Protein AF-A0A9D8J5Y8-F1 (afdb_monomer)

Radius of gyration: 20.24 Å; Cα contacts (8 Å, |Δi|>4): 426; chains: 1; bounding box: 47×46×60 Å

Sequence (292 aa):
MIDILKKLCLDNSWTLDKFSFITANPLQDINVWPYIKYQCSLSFFLHGQSLKYSPGKKNIQHHFGCFVNGS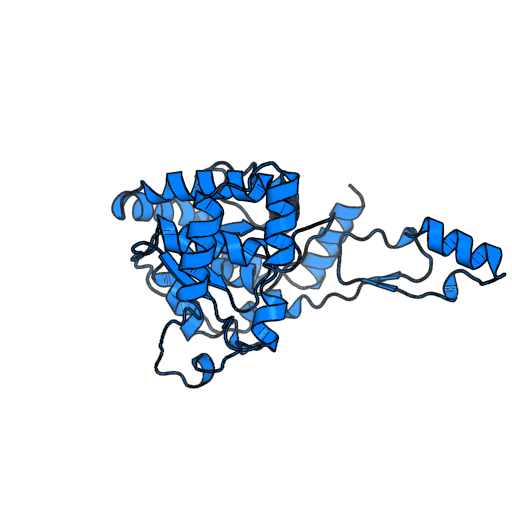NWNRLWLSAYLFENFKEITLQTFRRNPNNPGHAINLDLDRLCFEFASKNKNSKENFFTLANFLHNIPIEIHTDSKLLATEHFTWPESMNTEFLSWYDKIFVDIVCETMTTGRTFQLTEKIARPILTQNPFIIFGPANFLKNFKSLGFKSFYKFWDESYDDFAGVMRINAIEILIEKIAKCSKIELKEMYNKMIPTLEHNHSVYNSITEKNIVEKISNIIND

Nearest PDB structures (foldseek):
  3hba-assembly1_A  TM=1.456E-01  e=9.731E+00  Shewanella denitrificans OS217

Solvent-accessible surface area (backbone atoms only — not comparable to full-atom values): 16598 Å² total; per-residue (Å²): 108,69,67,59,50,55,48,53,23,60,79,66,77,45,61,70,74,79,54,71,46,80,36,59,45,66,48,57,76,50,86,85,42,97,37,52,43,84,60,60,75,53,56,52,29,53,49,61,69,75,50,94,70,73,64,68,80,76,47,70,75,19,56,31,29,35,80,36,66,73,54,35,36,67,51,44,47,54,54,19,53,41,51,70,76,38,43,93,38,41,51,57,31,33,43,49,32,64,89,40,69,79,34,42,76,47,37,30,62,68,57,34,53,49,56,28,51,79,66,77,54,76,44,72,64,54,52,48,38,44,52,56,37,59,74,60,38,48,34,74,77,88,65,94,48,75,80,72,71,48,86,58,70,48,88,69,64,72,74,35,71,71,69,52,57,54,53,28,32,24,51,32,34,51,35,68,53,91,64,42,61,66,83,36,63,81,70,37,47,64,67,35,48,35,36,66,50,52,37,52,72,49,74,52,41,14,43,45,38,63,61,56,45,38,71,73,68,38,69,82,61,64,91,81,44,90,60,69,43,34,74,35,55,67,69,61,20,50,54,46,48,49,56,49,51,59,56,57,70,70,52,51,72,66,56,49,50,55,51,49,62,73,40,43,72,51,32,54,48,30,33,53,48,59,70,68,61,47,71,67,58,51,53,57,49,41,52,53,64,60,79,106

Foldseek 3Di:
DLVVLVVVCVVVVHDQVVDAAEDCFLLDDPVSGDHYHYDHDCCQQLVLLVDPADADAQDAQAAEEEEALFAALLSLQVQLLCCVPPVRRYDYFHLQQCVDPVSVVRNNPVVNVVLCVVVVNPDPVSVVSNVVVNVVPRDADDDPDPQRVDSGDDPPNCDDNVNLNVLSHYQEYEFEDPAQEDPGEDRGNRVSSCLQNLHAYDYRHYACNQVLVVLLVADHDCVPDPNCLSHDGGVSSVVVVVVVVVVSSPDDPVRSVVSSVVCNVRSVSSNVSSNPDDPVSSSVSSVVVSVD

pLDDT: mean 90.16, std 10.48, range [46.25, 98.88]

Mean predicted aligned error: 5.57 Å

Secondary structure (DSSP, 8-state):
-HHHHHHHHHHTT--GGG--EEE--TTS-STTSTTEEE---THHHHGGGGS-PPP------EEEEEEESS--HHHHHHHHHHHHHHGGGEEEEE---TTSHHHHTTS-HHHHHHHHHHTT---HHHHHHHHHHHHH--B----S-TTTSSS---TTGGG-HHHHHGGGGEEEEEEE-S--SSS-----HHHHHHHHTT--EEEE-STTHHHHHHHTT----TTTS--GGGT--HHHHHHHHHHHHHHHHTS-HHHHHHHHHHHHHHHHHHHHHHHH--HHHHHHHHHHHHH-

Structure (mmCIF, N/CA/C/O backbone):
data_AF-A0A9D8J5Y8-F1
#
_entry.id   AF-A0A9D8J5Y8-F1
#
loop_
_atom_site.group_PDB
_atom_site.id
_atom_site.type_symbol
_atom_site.label_atom_id
_atom_site.label_alt_id
_atom_site.label_comp_id
_atom_site.label_asym_id
_atom_site.label_entity_id
_atom_site.label_seq_id
_atom_site.pdbx_PDB_ins_code
_atom_site.Cartn_x
_atom_site.Cartn_y
_atom_site.Cartn_z
_atom_site.occupancy
_atom_site.B_iso_or_equiv
_atom_site.auth_seq_id
_atom_site.auth_comp_id
_atom_site.auth_asym_id
_atom_site.auth_atom_id
_atom_site.pdbx_PDB_model_num
ATOM 1 N N . MET A 1 1 ? 11.058 -3.473 -26.589 1.00 75.19 1 MET A N 1
ATOM 2 C CA . MET A 1 1 ? 12.381 -2.986 -26.125 1.00 75.19 1 MET A CA 1
ATOM 3 C C . MET A 1 1 ? 13.486 -3.971 -26.489 1.00 75.19 1 MET A C 1
ATOM 5 O O . MET A 1 1 ? 14.403 -3.569 -27.186 1.00 75.19 1 MET A O 1
ATOM 9 N N . ILE A 1 2 ? 13.379 -5.247 -26.102 1.00 85.25 2 ILE A N 1
ATOM 10 C CA . ILE A 1 2 ? 14.374 -6.279 -26.450 1.00 85.25 2 ILE A CA 1
ATOM 11 C C . ILE A 1 2 ? 14.571 -6.412 -27.962 1.00 85.25 2 ILE A C 1
ATOM 13 O O . ILE A 1 2 ? 15.707 -6.449 -28.414 1.00 85.25 2 ILE A O 1
ATOM 17 N N . ASP A 1 3 ? 13.501 -6.398 -28.757 1.00 88.75 3 ASP A N 1
ATOM 18 C CA . ASP A 1 3 ? 13.627 -6.517 -30.220 1.00 88.75 3 ASP A CA 1
ATOM 19 C C . ASP A 1 3 ? 14.349 -5.324 -30.850 1.00 88.75 3 ASP A C 1
ATOM 21 O O . ASP A 1 3 ? 15.142 -5.488 -31.772 1.00 88.75 3 ASP A O 1
ATOM 25 N N . ILE A 1 4 ? 14.138 -4.124 -30.297 1.00 92.56 4 ILE A N 1
ATOM 26 C CA . ILE A 1 4 ? 14.863 -2.913 -30.701 1.00 92.56 4 ILE A CA 1
ATOM 27 C C . ILE A 1 4 ? 16.353 -3.089 -30.400 1.00 92.56 4 ILE A C 1
ATOM 29 O O . ILE A 1 4 ? 17.189 -2.757 -31.233 1.00 92.56 4 ILE A O 1
ATOM 33 N N . LEU A 1 5 ? 16.690 -3.656 -29.240 1.00 92.19 5 LEU A N 1
ATOM 34 C CA . LEU A 1 5 ? 18.074 -3.907 -28.857 1.00 92.19 5 LEU A CA 1
ATOM 35 C C . LEU A 1 5 ? 18.727 -5.004 -29.711 1.00 92.19 5 LEU A C 1
ATOM 37 O O . LEU A 1 5 ? 19.858 -4.828 -30.153 1.00 92.19 5 LEU A O 1
ATOM 41 N N . LYS A 1 6 ? 18.006 -6.095 -30.010 1.00 93.00 6 LYS A N 1
ATOM 42 C CA . LYS A 1 6 ? 18.462 -7.140 -30.945 1.00 93.00 6 LYS A CA 1
ATOM 43 C C . LYS A 1 6 ? 18.749 -6.546 -32.323 1.00 93.00 6 LYS A C 1
ATOM 45 O O . LYS A 1 6 ? 19.791 -6.839 -32.902 1.00 93.00 6 LYS A O 1
ATOM 50 N N . LYS A 1 7 ? 17.859 -5.678 -32.816 1.00 95.12 7 LYS A N 1
ATOM 51 C CA . LYS A 1 7 ? 18.047 -4.964 -34.081 1.00 95.12 7 LYS A CA 1
ATOM 52 C C . LYS A 1 7 ? 19.263 -4.036 -34.037 1.00 95.12 7 LYS A C 1
ATOM 54 O O . LYS A 1 7 ? 20.079 -4.089 -34.942 1.00 95.12 7 LYS A O 1
ATOM 59 N N . LEU A 1 8 ? 19.437 -3.255 -32.971 1.00 95.56 8 LEU A N 1
ATOM 60 C CA . LEU A 1 8 ? 20.613 -2.394 -32.799 1.00 95.56 8 LEU A CA 1
ATOM 61 C C . LEU A 1 8 ? 21.921 -3.191 -32.789 1.00 95.56 8 LEU A C 1
ATOM 63 O O . LEU A 1 8 ? 22.893 -2.768 -33.412 1.00 95.56 8 LEU A O 1
ATOM 67 N N . CYS A 1 9 ? 21.949 -4.340 -32.106 1.00 96.00 9 CYS A N 1
ATOM 68 C CA . CYS A 1 9 ? 23.094 -5.245 -32.139 1.00 96.00 9 CYS A CA 1
ATOM 69 C C . CYS A 1 9 ? 23.387 -5.724 -33.563 1.00 96.00 9 CYS A C 1
ATOM 71 O O . CYS A 1 9 ? 24.535 -5.655 -33.994 1.00 96.00 9 CYS A O 1
ATOM 73 N N . LEU A 1 10 ? 22.355 -6.144 -34.300 1.00 95.94 10 LEU A N 1
ATOM 74 C CA . LEU A 1 10 ? 22.482 -6.584 -35.688 1.00 95.94 10 LEU A CA 1
ATOM 75 C C . LEU A 1 10 ? 23.007 -5.465 -36.602 1.00 95.94 10 LEU A C 1
ATOM 77 O O . LEU A 1 10 ? 23.994 -5.671 -37.302 1.00 95.94 10 LEU A O 1
ATOM 81 N N . ASP A 1 11 ? 22.397 -4.278 -36.545 1.00 97.69 11 ASP A N 1
ATOM 82 C CA . ASP A 1 11 ? 22.724 -3.123 -37.394 1.00 97.69 11 ASP A CA 1
ATOM 83 C C . ASP A 1 11 ? 24.168 -2.620 -37.181 1.00 97.69 11 ASP A C 1
ATOM 85 O O . ASP A 1 11 ? 24.739 -1.977 -38.058 1.00 97.69 11 ASP A O 1
ATOM 89 N N . ASN A 1 12 ? 24.770 -2.914 -36.022 1.00 97.31 12 ASN A N 1
ATOM 90 C CA . ASN A 1 12 ? 26.112 -2.458 -35.649 1.00 97.31 12 ASN A CA 1
ATOM 91 C C . ASN A 1 12 ? 27.138 -3.596 -35.501 1.00 97.31 12 ASN A C 1
ATOM 93 O O . ASN A 1 12 ? 28.242 -3.356 -35.003 1.00 97.31 12 ASN A O 1
ATOM 97 N N . SER A 1 13 ? 26.790 -4.829 -35.887 1.00 96.69 13 SER A N 1
ATOM 98 C CA . SER A 1 13 ? 27.642 -6.017 -35.708 1.00 96.69 13 SER A CA 1
ATOM 99 C C . SER A 1 13 ? 28.118 -6.219 -34.261 1.00 96.69 13 SER A C 1
ATOM 101 O O . SER A 1 13 ? 29.249 -6.639 -34.012 1.00 96.69 13 SER A O 1
ATOM 103 N N . TRP A 1 14 ? 27.276 -5.889 -33.282 1.00 96.94 14 TRP A N 1
ATOM 104 C CA . TRP A 1 14 ? 27.556 -6.137 -31.872 1.00 96.94 14 TRP A CA 1
ATOM 105 C C . TRP A 1 14 ? 27.021 -7.496 -31.451 1.00 96.94 14 TRP A C 1
ATOM 107 O O . TRP A 1 14 ? 25.898 -7.881 -31.775 1.00 96.94 14 TRP A O 1
ATOM 117 N N . THR A 1 15 ? 27.806 -8.196 -30.648 1.00 94.56 15 THR A N 1
ATOM 118 C CA . THR A 1 15 ? 27.357 -9.385 -29.938 1.00 94.56 15 THR A CA 1
ATOM 119 C C . THR A 1 15 ? 26.335 -8.998 -28.858 1.00 94.56 15 THR A C 1
ATOM 121 O O . THR A 1 15 ? 26.353 -7.887 -28.321 1.00 94.56 15 THR A O 1
ATOM 124 N N . LEU A 1 16 ? 25.389 -9.893 -28.551 1.00 90.19 16 LEU A N 1
ATOM 125 C CA . LEU A 1 16 ? 24.321 -9.605 -27.579 1.00 90.19 16 LEU A CA 1
ATOM 126 C C . LEU A 1 16 ? 24.857 -9.447 -26.142 1.00 90.19 16 LEU A C 1
ATOM 128 O O . LEU A 1 16 ? 24.255 -8.750 -25.331 1.00 90.19 16 LEU A O 1
ATOM 132 N N . ASP A 1 17 ? 26.004 -10.050 -25.829 1.00 89.75 17 ASP A N 1
ATOM 133 C CA . ASP A 1 17 ? 26.707 -9.923 -24.545 1.00 89.75 17 ASP A CA 1
ATOM 134 C C . ASP A 1 17 ? 27.296 -8.533 -24.293 1.00 89.75 17 ASP A C 1
ATOM 136 O O . ASP A 1 17 ? 27.603 -8.192 -23.150 1.00 89.75 17 ASP A O 1
ATOM 140 N N . LYS A 1 18 ? 27.366 -7.689 -25.332 1.00 91.56 18 LYS A N 1
ATOM 141 C CA . LYS A 1 18 ? 27.735 -6.277 -25.201 1.00 91.56 18 LYS A CA 1
ATOM 142 C C . LYS A 1 18 ? 26.844 -5.533 -24.203 1.00 91.56 18 LYS A C 1
ATOM 144 O O . LYS A 1 18 ? 27.303 -4.591 -23.558 1.00 91.56 18 LYS A O 1
ATOM 149 N N . PHE A 1 19 ? 25.581 -5.939 -24.081 1.00 91.25 19 PHE A N 1
ATOM 150 C CA . PHE A 1 19 ? 24.647 -5.369 -23.119 1.00 91.25 19 PHE A CA 1
ATOM 151 C C . PHE A 1 19 ? 24.363 -6.376 -22.012 1.00 91.25 19 PHE A C 1
ATOM 153 O O . PHE A 1 19 ? 23.883 -7.481 -22.267 1.00 91.25 19 PHE A O 1
ATOM 160 N N . SER A 1 20 ? 24.615 -5.959 -20.774 1.00 90.25 20 SER A N 1
ATOM 161 C CA . SER A 1 20 ? 24.217 -6.698 -19.582 1.00 90.25 20 SER A CA 1
ATOM 162 C C . SER A 1 20 ? 23.157 -5.916 -18.821 1.00 90.25 20 SER A C 1
ATOM 164 O O . SER A 1 20 ? 23.201 -4.686 -18.746 1.00 90.25 20 SER A O 1
ATOM 166 N N . PHE A 1 21 ? 22.188 -6.638 -18.271 1.00 88.50 21 PHE A N 1
ATOM 167 C CA . PHE A 1 21 ? 21.092 -6.063 -17.506 1.00 88.50 21 PHE A CA 1
ATOM 168 C C . PHE A 1 21 ? 21.086 -6.641 -16.105 1.00 88.50 21 PHE A C 1
ATOM 170 O O . PHE A 1 21 ? 21.288 -7.838 -15.903 1.00 88.50 21 PHE A O 1
ATOM 177 N N . ILE A 1 22 ? 20.799 -5.779 -15.140 1.00 86.31 22 ILE A N 1
ATOM 178 C CA . ILE A 1 22 ? 20.516 -6.173 -13.769 1.00 86.31 22 ILE A CA 1
ATOM 179 C C . ILE A 1 22 ? 19.053 -5.828 -13.517 1.00 86.31 22 ILE A C 1
ATOM 181 O O . ILE A 1 22 ? 18.645 -4.682 -13.702 1.00 86.31 22 ILE A O 1
ATOM 185 N N . THR A 1 23 ? 18.254 -6.821 -13.137 1.00 82.81 23 THR A N 1
ATOM 186 C CA . THR A 1 23 ? 16.833 -6.640 -12.824 1.00 82.81 23 THR A CA 1
ATOM 187 C C . THR A 1 23 ? 16.567 -6.940 -11.356 1.00 82.81 23 THR A C 1
ATOM 189 O O . THR A 1 23 ? 17.008 -7.958 -10.829 1.00 82.81 23 THR A O 1
ATOM 192 N N . ALA A 1 24 ? 15.800 -6.065 -10.708 1.00 79.81 24 ALA A N 1
ATOM 193 C CA . ALA A 1 24 ? 15.250 -6.305 -9.377 1.00 79.81 24 ALA A CA 1
ATOM 194 C C . ALA A 1 24 ? 13.852 -6.952 -9.427 1.00 79.81 24 ALA A C 1
ATOM 196 O O . ALA A 1 24 ? 13.270 -7.221 -8.379 1.00 79.81 24 ALA A O 1
ATOM 197 N N . ASN A 1 25 ? 13.296 -7.186 -10.624 1.00 83.69 25 ASN A N 1
ATOM 198 C CA . ASN A 1 25 ? 12.009 -7.853 -10.794 1.00 83.69 25 ASN A CA 1
ATOM 199 C C . ASN A 1 25 ? 12.208 -9.375 -10.837 1.00 83.69 25 ASN A C 1
ATOM 201 O O . ASN A 1 25 ? 12.738 -9.872 -11.835 1.00 83.69 25 ASN A O 1
ATOM 205 N N . PRO A 1 26 ? 11.746 -10.122 -9.822 1.00 77.94 26 PRO A N 1
ATOM 206 C CA . PRO A 1 26 ? 11.928 -11.565 -9.789 1.00 77.94 26 PRO A CA 1
ATOM 207 C C . PRO A 1 26 ? 11.039 -12.298 -10.790 1.00 77.94 26 PRO A C 1
ATOM 209 O O . PRO A 1 26 ? 11.278 -13.467 -11.034 1.00 77.94 26 PRO A O 1
ATOM 212 N N . LEU A 1 27 ? 10.042 -11.637 -11.387 1.00 83.38 27 LEU A N 1
ATOM 213 C CA . LEU A 1 27 ? 9.194 -12.221 -12.431 1.00 83.38 27 LEU A CA 1
ATOM 214 C C . LEU A 1 27 ? 9.728 -12.006 -13.855 1.0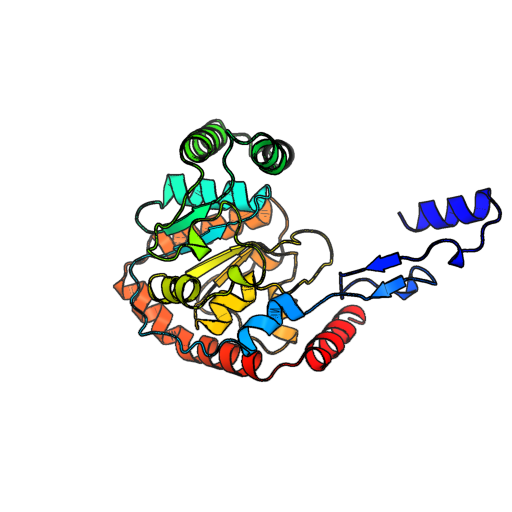0 83.38 27 LEU A C 1
ATOM 216 O O . LEU A 1 27 ? 9.055 -12.360 -14.823 1.00 83.38 27 LEU A O 1
ATOM 220 N N . GLN A 1 28 ? 10.895 -11.375 -14.007 1.00 84.00 28 GLN A N 1
ATOM 221 C CA . GLN A 1 28 ? 11.497 -11.166 -15.318 1.00 84.00 28 GLN A CA 1
ATOM 222 C C . GLN A 1 28 ? 12.030 -12.496 -15.857 1.00 84.00 28 GLN A C 1
ATOM 224 O O . GLN A 1 28 ? 12.956 -13.060 -15.281 1.00 84.00 28 GLN A O 1
ATOM 229 N N . ASP A 1 29 ? 11.500 -12.953 -16.994 1.00 82.00 29 ASP A N 1
ATOM 230 C CA . ASP A 1 29 ? 12.113 -14.052 -17.740 1.00 82.00 29 ASP A CA 1
ATOM 231 C C . ASP A 1 29 ? 13.529 -13.631 -18.147 1.00 82.00 29 ASP A C 1
ATOM 233 O O . ASP A 1 29 ? 13.708 -12.628 -18.844 1.00 82.00 29 ASP A O 1
A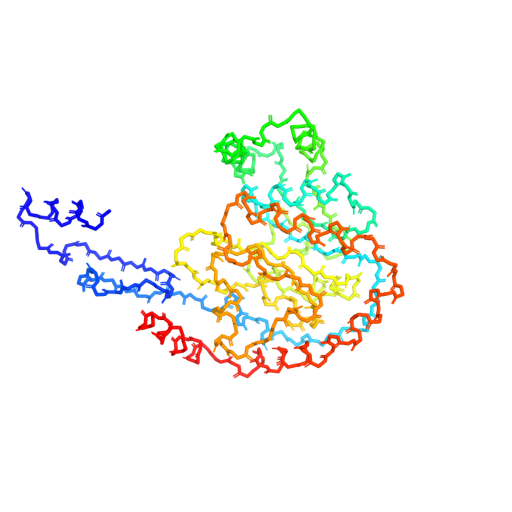TOM 237 N N . ILE A 1 30 ? 14.531 -14.357 -17.655 1.00 83.31 30 ILE A N 1
ATOM 238 C CA . ILE A 1 30 ? 15.948 -14.085 -17.905 1.00 83.31 30 ILE A CA 1
ATOM 239 C C . ILE A 1 30 ? 16.419 -14.668 -19.241 1.00 83.31 30 ILE A C 1
ATOM 241 O O . ILE A 1 30 ? 17.461 -14.257 -19.741 1.00 83.31 30 ILE A O 1
ATOM 245 N N . ASN A 1 31 ? 15.647 -15.568 -19.859 1.00 84.06 31 ASN A N 1
ATOM 246 C CA . ASN A 1 31 ? 16.024 -16.232 -21.113 1.00 84.06 31 ASN A CA 1
ATOM 247 C C . ASN A 1 31 ? 15.840 -15.332 -22.343 1.00 84.06 31 ASN A C 1
ATOM 249 O O . ASN A 1 31 ? 16.327 -15.634 -23.432 1.00 84.06 31 ASN A O 1
ATOM 253 N N . VAL A 1 32 ? 15.158 -14.198 -22.182 1.00 86.75 32 VAL A N 1
ATOM 254 C CA . VAL A 1 32 ? 14.905 -13.232 -23.259 1.00 86.75 32 VAL A CA 1
ATOM 255 C C . VAL A 1 32 ? 16.169 -12.509 -23.746 1.00 86.75 32 VAL A C 1
ATOM 257 O O . VAL A 1 32 ? 16.163 -11.949 -24.849 1.00 86.75 32 VAL A O 1
ATOM 260 N N . TRP A 1 33 ? 17.242 -12.499 -22.943 1.00 90.25 33 TRP A N 1
ATOM 261 C CA . TRP A 1 33 ? 18.524 -11.879 -23.279 1.00 90.25 33 TRP A CA 1
ATOM 262 C C . TRP A 1 33 ? 19.690 -12.589 -22.566 1.00 90.25 33 TRP A C 1
ATOM 264 O O . TRP A 1 33 ? 19.576 -12.883 -21.381 1.00 90.25 33 TRP A O 1
ATOM 274 N N . PRO A 1 34 ? 20.834 -12.832 -23.235 1.00 87.31 34 PRO A N 1
ATOM 275 C CA . PRO A 1 34 ? 21.867 -13.741 -22.725 1.00 87.31 34 PRO A CA 1
ATOM 276 C C . PRO A 1 34 ? 22.556 -13.302 -21.422 1.00 87.31 34 PRO A C 1
ATOM 278 O O . PRO A 1 34 ? 23.092 -14.144 -20.711 1.00 87.31 34 PRO A O 1
ATOM 281 N N . TYR A 1 35 ? 22.539 -12.007 -21.087 1.00 86.88 35 TYR A N 1
ATOM 282 C CA . TYR A 1 35 ? 23.198 -11.467 -19.888 1.00 86.88 35 TYR A CA 1
ATOM 283 C C . TYR A 1 35 ? 22.245 -10.638 -19.022 1.00 86.88 35 TYR A C 1
ATOM 285 O O . TYR A 1 35 ? 22.496 -9.463 -18.751 1.00 86.88 35 TYR A O 1
ATOM 293 N N . ILE A 1 36 ? 21.145 -11.251 -18.576 1.00 86.50 36 ILE A N 1
ATOM 294 C CA . ILE A 1 36 ? 20.302 -10.708 -17.500 1.00 86.50 36 ILE A CA 1
ATOM 295 C C . ILE A 1 36 ? 20.681 -11.377 -16.182 1.00 86.50 36 ILE A C 1
ATOM 297 O O . ILE A 1 36 ? 20.661 -12.600 -16.066 1.00 86.50 36 ILE A O 1
ATOM 301 N N . LYS A 1 37 ? 20.987 -10.569 -15.166 1.00 84.00 37 LYS A N 1
ATOM 302 C CA . LYS A 1 37 ? 21.162 -11.027 -13.787 1.00 84.00 37 LYS A CA 1
ATOM 303 C C . LYS A 1 37 ? 20.023 -10.517 -12.923 1.00 84.00 37 LYS A C 1
ATOM 305 O O . LYS A 1 37 ? 19.681 -9.336 -12.964 1.00 84.00 37 LYS A O 1
ATOM 310 N N . TYR A 1 38 ? 19.465 -11.403 -12.112 1.00 78.00 38 TYR A N 1
ATOM 311 C CA . TYR A 1 38 ? 18.574 -10.996 -11.041 1.00 78.00 38 TYR A CA 1
ATOM 312 C C . TYR A 1 38 ? 19.395 -10.504 -9.847 1.00 78.00 38 TYR A C 1
ATOM 314 O O . TYR A 1 38 ? 20.293 -11.196 -9.370 1.00 78.00 38 TYR A O 1
ATOM 322 N N . GLN A 1 39 ? 19.074 -9.304 -9.375 1.00 76.44 39 GLN A N 1
ATOM 323 C CA . GLN A 1 39 ? 19.617 -8.725 -8.156 1.00 76.44 39 GLN A CA 1
ATOM 324 C C . GLN A 1 39 ? 18.511 -7.897 -7.503 1.00 76.44 39 GLN A C 1
ATOM 326 O O . GLN A 1 39 ? 18.303 -6.729 -7.831 1.00 76.44 39 GLN A O 1
ATOM 331 N N . CYS A 1 40 ? 17.782 -8.509 -6.576 1.00 69.62 40 CYS A N 1
ATOM 332 C CA . CYS A 1 40 ? 16.861 -7.798 -5.701 1.00 69.62 40 CYS A CA 1
ATOM 333 C C . CYS A 1 40 ? 17.267 -8.062 -4.262 1.00 69.62 40 CYS A C 1
ATOM 335 O O . CYS A 1 40 ? 17.514 -9.208 -3.895 1.00 69.62 40 CYS A O 1
ATOM 337 N N . SER A 1 41 ? 17.304 -7.010 -3.451 1.00 72.50 41 SER A N 1
ATOM 338 C CA . SER A 1 41 ? 17.500 -7.174 -2.021 1.00 72.50 41 SER A CA 1
ATOM 339 C C . SER A 1 41 ? 16.151 -7.394 -1.353 1.00 72.50 41 SER A C 1
ATOM 341 O O . SER A 1 41 ? 15.356 -6.459 -1.223 1.00 72.50 41 SER A O 1
ATOM 343 N N . LEU A 1 42 ? 15.909 -8.614 -0.873 1.00 85.31 42 LEU A N 1
ATOM 344 C CA . LEU A 1 42 ? 14.789 -8.896 0.030 1.00 85.31 42 LEU A CA 1
ATOM 345 C C . LEU A 1 42 ? 15.044 -8.358 1.446 1.00 85.31 42 LEU A C 1
ATOM 347 O O . LEU A 1 42 ? 14.170 -8.469 2.303 1.00 85.31 42 LEU A O 1
ATOM 351 N N . SER A 1 43 ? 16.191 -7.702 1.679 1.00 84.06 43 SER A N 1
ATOM 352 C CA . SER A 1 43 ? 16.523 -7.069 2.956 1.00 84.06 43 SER A CA 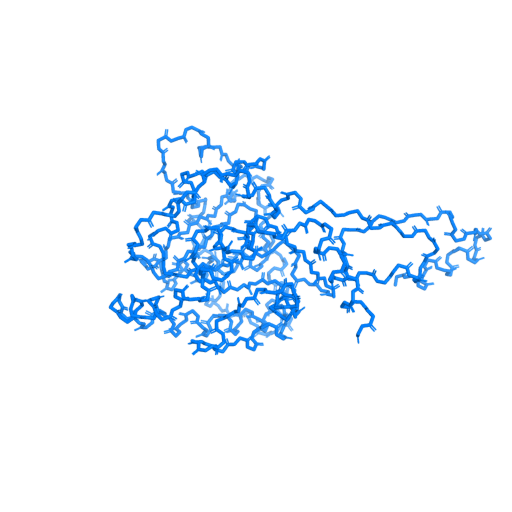1
ATOM 353 C C . SER A 1 43 ? 15.459 -6.075 3.407 1.00 84.06 43 SER A C 1
ATOM 355 O O . SER A 1 43 ? 15.176 -6.033 4.592 1.00 84.06 43 SER A O 1
ATOM 357 N N . PHE A 1 44 ? 14.831 -5.311 2.504 1.00 86.88 44 PHE A N 1
ATOM 358 C CA . PHE A 1 44 ? 13.780 -4.355 2.879 1.00 86.88 44 PHE A CA 1
ATOM 359 C C . PHE A 1 44 ? 12.566 -5.049 3.496 1.00 86.88 44 PHE A C 1
ATOM 361 O O . PHE A 1 44 ? 12.056 -4.603 4.519 1.00 86.88 44 PHE A O 1
ATOM 368 N N . PHE A 1 45 ? 12.134 -6.156 2.887 1.00 91.81 45 PHE A N 1
ATOM 369 C CA . PHE A 1 45 ? 11.027 -6.957 3.388 1.00 91.81 45 PHE A CA 1
ATOM 370 C C . PHE A 1 45 ? 11.423 -7.721 4.649 1.00 91.81 45 PHE A C 1
ATOM 372 O O . PHE A 1 45 ? 10.704 -7.641 5.628 1.00 91.81 45 PHE A O 1
ATOM 379 N N . LEU A 1 46 ? 12.565 -8.415 4.654 1.00 92.06 46 LEU A N 1
ATOM 380 C CA . LEU A 1 46 ? 12.979 -9.295 5.754 1.00 92.06 46 LEU A CA 1
ATOM 381 C C . LEU A 1 46 ? 13.562 -8.543 6.958 1.00 92.06 46 LEU A C 1
ATOM 383 O O . LEU A 1 46 ? 13.669 -9.125 8.035 1.00 92.06 46 LEU A O 1
ATOM 387 N N . HIS A 1 47 ? 13.907 -7.254 6.827 1.00 89.19 47 HIS A N 1
ATOM 388 C CA . HIS A 1 47 ? 14.487 -6.460 7.918 1.00 89.19 47 HIS A CA 1
ATOM 389 C C . HIS A 1 47 ? 13.646 -6.531 9.196 1.00 89.19 47 HIS A C 1
ATOM 391 O O . HIS A 1 47 ? 14.197 -6.631 10.293 1.00 89.19 47 HIS A O 1
ATOM 397 N N . GLY A 1 48 ? 12.315 -6.566 9.062 1.00 85.38 48 GLY A N 1
ATOM 398 C CA . GLY A 1 48 ? 11.410 -6.655 10.203 1.00 85.38 48 GLY A CA 1
ATOM 399 C C . GLY A 1 48 ? 11.591 -7.904 11.067 1.00 85.38 48 GLY A C 1
ATOM 400 O O . GLY A 1 48 ? 11.290 -7.837 12.250 1.00 85.38 48 GLY A O 1
ATOM 401 N N . GLN A 1 49 ? 12.126 -9.007 10.528 1.00 90.19 49 GLN A N 1
ATOM 402 C CA . GLN A 1 49 ? 12.430 -10.216 11.314 1.00 90.19 49 GLN A CA 1
ATOM 403 C C . GLN A 1 49 ? 13.524 -9.968 12.365 1.00 90.19 49 GLN A C 1
ATOM 405 O O . GLN A 1 49 ? 13.571 -10.638 13.393 1.00 90.19 49 GLN A O 1
ATOM 410 N N . SER A 1 50 ? 14.416 -9.004 12.109 1.00 85.88 50 SER A N 1
ATOM 411 C CA . SER A 1 50 ? 15.474 -8.616 13.049 1.00 85.88 50 SER A CA 1
ATOM 412 C C . SER A 1 50 ? 14.982 -7.664 14.143 1.00 85.88 50 SER A C 1
ATOM 414 O O . SER A 1 50 ? 15.654 -7.488 15.164 1.00 85.88 50 SER A O 1
ATOM 416 N N . LEU A 1 51 ? 13.802 -7.061 13.962 1.00 8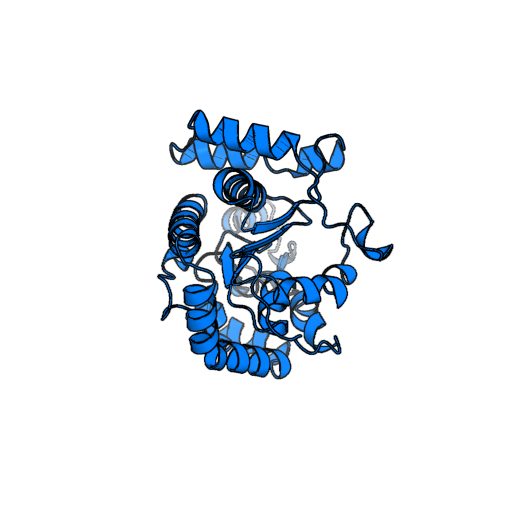2.81 51 LEU A N 1
ATOM 417 C CA . LEU A 1 51 ? 13.201 -6.193 14.961 1.00 82.81 51 LEU A CA 1
ATOM 418 C C . LEU A 1 51 ? 12.632 -7.063 16.080 1.00 82.81 51 LEU A C 1
ATOM 420 O O . LEU A 1 51 ? 11.781 -7.916 15.850 1.00 82.81 51 LEU A O 1
ATOM 424 N N . LYS A 1 52 ? 13.044 -6.806 17.324 1.00 71.50 52 LYS A N 1
ATOM 425 C CA . LYS A 1 52 ? 12.400 -7.376 18.521 1.00 71.50 52 LYS A CA 1
ATOM 426 C C . LYS A 1 52 ? 11.060 -6.678 18.790 1.00 71.50 52 LYS A C 1
ATOM 428 O O . LYS A 1 52 ? 10.860 -6.105 19.860 1.00 71.50 52 LYS A O 1
ATOM 433 N N . TYR A 1 53 ? 10.183 -6.642 17.792 1.00 79.19 53 TYR A N 1
ATOM 434 C CA . TYR A 1 53 ? 8.868 -6.029 17.899 1.00 79.19 53 TYR A CA 1
ATOM 435 C C . TYR A 1 53 ? 7.846 -7.085 18.316 1.00 79.19 53 TYR A C 1
ATOM 437 O O . TYR A 1 53 ? 7.631 -8.069 17.614 1.00 79.19 53 TYR A O 1
ATOM 445 N N . SER A 1 54 ? 7.211 -6.851 19.459 1.00 75.38 54 SER A N 1
ATOM 446 C CA . SER A 1 54 ? 6.035 -7.598 19.888 1.00 75.38 54 SER A CA 1
ATOM 447 C C . SER A 1 54 ? 4.815 -6.714 19.644 1.00 75.38 54 SER A C 1
ATOM 449 O O . SER A 1 54 ? 4.797 -5.604 20.186 1.00 75.38 54 SER A O 1
ATOM 451 N N . PRO A 1 55 ? 3.816 -7.165 18.863 1.00 75.25 55 PRO A N 1
ATOM 452 C CA . PRO A 1 55 ? 2.585 -6.409 18.663 1.00 75.25 55 PRO A CA 1
ATOM 453 C C . PRO A 1 55 ? 1.971 -5.989 19.996 1.00 75.25 55 PRO A C 1
ATOM 455 O O . PRO A 1 55 ? 1.895 -6.786 20.939 1.00 75.25 55 PRO A O 1
ATOM 458 N N . GLY A 1 56 ? 1.570 -4.722 20.086 1.00 77.19 56 GLY A N 1
ATOM 459 C CA . GLY A 1 56 ? 0.921 -4.196 21.272 1.00 77.19 56 GLY A CA 1
ATOM 460 C C . GLY A 1 56 ? -0.509 -4.714 21.410 1.00 77.19 56 GLY A C 1
ATOM 461 O O . GLY A 1 56 ? -1.025 -5.506 20.617 1.00 77.19 56 GLY A O 1
ATOM 462 N N . LYS A 1 57 ? -1.202 -4.249 22.453 1.00 85.56 57 LYS A N 1
ATOM 463 C CA . LYS A 1 57 ? -2.632 -4.531 22.590 1.00 85.56 57 LYS A CA 1
ATOM 464 C C . LYS A 1 57 ? -3.399 -3.706 21.558 1.00 85.56 57 LYS A C 1
ATOM 466 O O . LYS A 1 57 ? -3.503 -2.488 21.704 1.00 85.56 57 LYS A O 1
ATOM 471 N N . LYS A 1 58 ? -4.009 -4.385 20.582 1.00 92.94 58 LYS A N 1
ATOM 472 C CA . LYS A 1 58 ? -4.856 -3.761 19.559 1.00 92.94 58 LYS A CA 1
ATOM 473 C C . LYS A 1 58 ? -5.921 -2.852 20.186 1.00 92.94 58 LYS A C 1
ATOM 475 O O . LYS A 1 58 ? -6.743 -3.302 20.991 1.00 92.94 58 LYS A O 1
ATOM 480 N N . ASN A 1 59 ? -5.928 -1.584 19.787 1.00 95.06 59 ASN A N 1
ATOM 481 C CA . ASN A 1 59 ? -6.878 -0.569 20.228 1.00 95.06 59 ASN A CA 1
ATOM 482 C C . ASN A 1 59 ? -7.306 0.285 19.029 1.00 95.06 59 ASN A C 1
ATOM 484 O O . ASN A 1 59 ? -6.765 1.361 18.803 1.00 95.06 59 ASN A O 1
ATOM 488 N N . ILE A 1 60 ? -8.274 -0.209 18.258 1.00 96.69 60 ILE A N 1
ATOM 489 C CA . ILE A 1 60 ? -8.742 0.433 17.023 1.00 96.69 60 ILE A CA 1
ATOM 490 C C . ILE A 1 60 ? -9.351 1.810 17.341 1.00 96.69 60 ILE A C 1
ATOM 492 O O . ILE A 1 60 ? -10.461 1.921 17.867 1.00 96.69 60 ILE A O 1
ATOM 496 N N . GLN A 1 61 ? -8.618 2.866 16.996 1.00 97.19 61 GLN A N 1
ATOM 497 C CA . GLN A 1 61 ? -9.027 4.269 17.105 1.00 97.19 61 GLN A CA 1
ATOM 498 C C . GLN A 1 61 ? -9.441 4.836 15.747 1.00 97.19 61 GLN A C 1
ATOM 500 O O . GLN A 1 61 ? -10.398 5.612 15.693 1.00 97.19 61 GLN A O 1
ATOM 505 N N . HIS A 1 62 ? -8.768 4.387 14.688 1.00 98.44 62 HIS A N 1
ATOM 506 C CA . HIS A 1 62 ? -8.972 4.784 13.300 1.00 98.44 62 HIS A CA 1
ATOM 507 C C . HIS A 1 62 ? -9.318 3.564 12.446 1.00 98.44 62 HIS A C 1
ATOM 509 O O . HIS A 1 62 ? -8.862 2.448 12.712 1.00 98.44 62 HIS A O 1
ATOM 515 N N . HIS A 1 63 ? -10.100 3.780 11.398 1.00 98.69 63 HIS A N 1
ATOM 516 C CA . HIS A 1 63 ? -10.425 2.752 10.416 1.00 98.69 63 HIS A CA 1
ATOM 517 C C . HIS A 1 63 ? -9.205 2.452 9.554 1.00 98.69 63 HIS A C 1
ATOM 519 O O . HIS A 1 63 ? -8.832 1.290 9.400 1.00 98.69 63 HIS A O 1
ATOM 525 N N . PHE A 1 64 ? -8.551 3.500 9.057 1.00 98.88 64 PHE A N 1
ATOM 526 C CA . PHE A 1 64 ? -7.488 3.386 8.066 1.00 98.88 64 PHE A CA 1
ATOM 527 C C . PHE A 1 64 ? -6.143 3.858 8.612 1.00 98.88 64 PHE A C 1
ATOM 529 O O . PHE A 1 64 ? -6.064 4.861 9.324 1.00 98.88 64 PHE A O 1
ATOM 536 N N . GLY A 1 65 ? -5.083 3.145 8.243 1.00 98.38 65 GLY A N 1
ATOM 537 C CA . GLY A 1 65 ? -3.720 3.662 8.193 1.00 98.38 65 GLY A CA 1
ATOM 538 C C . GLY A 1 65 ? -3.315 3.959 6.753 1.00 98.38 65 GLY A C 1
ATOM 539 O O . GLY A 1 65 ? -3.712 3.229 5.848 1.00 98.38 65 GLY A O 1
ATOM 540 N N . CYS A 1 66 ? -2.541 5.019 6.523 1.00 97.69 66 CYS A N 1
ATOM 541 C CA . CYS A 1 66 ? -1.904 5.265 5.225 1.00 97.69 66 CYS A CA 1
ATOM 542 C C . CYS A 1 66 ? -0.604 6.055 5.412 1.00 97.69 66 CYS A C 1
ATOM 544 O O . CYS A 1 66 ? -0.622 7.255 5.682 1.00 97.69 66 CYS A O 1
ATOM 546 N N . PHE A 1 67 ? 0.543 5.389 5.296 1.00 94.69 67 PHE A N 1
ATOM 547 C CA . PHE A 1 67 ? 1.827 5.976 5.691 1.00 94.69 67 PHE A CA 1
ATOM 548 C C . PHE A 1 67 ? 2.757 6.190 4.494 1.00 94.69 67 PHE A C 1
ATOM 550 O O . PHE A 1 67 ? 3.445 5.268 4.045 1.00 94.69 67 PHE A O 1
ATOM 557 N N . VAL A 1 68 ? 2.803 7.421 3.978 1.00 92.06 68 VAL A N 1
ATOM 558 C CA . VAL A 1 68 ? 3.536 7.773 2.756 1.00 92.06 68 VAL A CA 1
ATOM 559 C C . VAL A 1 68 ? 4.751 8.652 3.059 1.00 92.06 68 VAL A C 1
ATOM 561 O O . VAL A 1 68 ? 4.650 9.781 3.534 1.00 92.06 68 VAL A O 1
ATOM 564 N N . ASN A 1 69 ? 5.935 8.145 2.704 1.00 86.00 69 ASN A N 1
ATOM 565 C CA . ASN A 1 69 ? 7.191 8.902 2.759 1.00 86.00 69 ASN A CA 1
ATOM 566 C C . ASN A 1 69 ? 7.587 9.457 1.376 1.00 86.00 69 ASN A C 1
ATOM 568 O O . ASN A 1 69 ? 7.821 10.649 1.201 1.00 86.00 69 ASN A O 1
ATOM 572 N N . GLY A 1 70 ? 7.632 8.588 0.362 1.00 86.56 70 GLY A N 1
ATOM 573 C CA . GLY A 1 70 ? 7.844 8.974 -1.035 1.00 86.56 70 GLY A CA 1
ATOM 574 C C . GLY A 1 70 ? 6.524 9.031 -1.794 1.00 86.56 70 GLY A C 1
ATOM 575 O O . GLY A 1 70 ? 5.769 8.063 -1.722 1.00 86.56 70 GLY A O 1
ATOM 576 N N . SER A 1 71 ? 6.270 10.110 -2.537 1.00 91.88 71 SER A N 1
ATOM 577 C CA . SER A 1 71 ? 5.098 10.176 -3.412 1.00 91.88 71 SER A CA 1
ATOM 578 C C . SER A 1 71 ? 5.321 9.370 -4.691 1.00 91.88 71 SER A C 1
ATOM 580 O O . SER A 1 71 ? 6.451 9.157 -5.126 1.00 91.88 71 SER A O 1
ATOM 582 N N . ASN A 1 72 ? 4.214 8.897 -5.239 1.00 92.69 72 ASN A N 1
ATOM 583 C CA . ASN A 1 72 ? 4.005 8.575 -6.641 1.00 92.69 72 ASN A CA 1
ATOM 584 C C . ASN A 1 72 ? 2.522 8.858 -6.935 1.00 92.69 72 ASN A C 1
ATOM 586 O O . ASN A 1 72 ? 1.751 9.083 -5.996 1.00 92.69 72 ASN A O 1
ATOM 590 N N . TRP A 1 73 ? 2.099 8.841 -8.198 1.00 94.94 73 TRP A N 1
ATOM 591 C CA . TRP A 1 73 ? 0.744 9.293 -8.552 1.00 94.94 73 TRP A CA 1
ATOM 592 C C . TRP A 1 73 ? -0.368 8.554 -7.775 1.00 94.94 73 TRP A C 1
ATOM 594 O O . TRP A 1 73 ? -1.343 9.167 -7.345 1.00 94.94 73 TRP A O 1
ATOM 604 N N . ASN A 1 74 ? -0.207 7.249 -7.528 1.00 95.19 74 ASN A N 1
ATOM 605 C CA . ASN A 1 74 ? -1.197 6.453 -6.802 1.00 95.19 74 ASN A CA 1
ATOM 606 C C . ASN A 1 74 ? -1.194 6.728 -5.290 1.00 95.19 74 ASN A C 1
ATOM 608 O O . ASN A 1 74 ? -2.264 6.761 -4.685 1.00 95.19 74 ASN A O 1
ATOM 612 N N . ARG A 1 75 ? -0.023 6.957 -4.676 1.00 96.31 75 ARG A N 1
ATOM 613 C CA . ARG A 1 75 ? 0.082 7.391 -3.272 1.00 96.31 75 ARG A CA 1
ATOM 614 C C . ARG A 1 75 ? -0.499 8.785 -3.088 1.00 96.31 75 ARG A C 1
ATOM 616 O O . ARG A 1 75 ? -1.264 8.988 -2.156 1.00 96.31 75 ARG A O 1
ATOM 623 N N . LEU A 1 76 ? -0.165 9.713 -3.990 1.00 97.06 76 LEU A N 1
ATOM 624 C CA . LEU A 1 76 ? -0.694 11.075 -3.983 1.00 97.06 76 LEU A CA 1
ATOM 625 C C . LEU A 1 76 ? -2.221 11.049 -3.978 1.00 97.06 76 LEU A C 1
ATOM 627 O O . LEU A 1 76 ? -2.839 11.682 -3.128 1.00 97.06 76 LEU A O 1
ATOM 631 N N . TRP A 1 77 ? -2.821 10.273 -4.882 1.00 97.81 77 TRP A N 1
ATOM 632 C CA . TRP A 1 77 ? -4.271 10.191 -4.957 1.00 97.81 77 TRP A CA 1
ATOM 633 C C . TRP A 1 77 ? -4.912 9.510 -3.755 1.00 97.81 77 TRP A C 1
ATOM 635 O O . TRP A 1 77 ? -5.824 10.078 -3.170 1.00 97.81 77 TRP A O 1
ATOM 645 N N . LEU A 1 78 ? -4.457 8.313 -3.366 1.00 98.12 78 LEU A N 1
ATOM 646 C CA . LEU A 1 78 ? -5.081 7.585 -2.256 1.00 98.12 78 LEU A CA 1
ATOM 647 C C . LEU A 1 78 ? -4.976 8.370 -0.943 1.00 98.12 78 LEU A C 1
ATOM 649 O O . LEU A 1 78 ? -5.939 8.404 -0.179 1.00 98.12 78 LEU A O 1
ATOM 653 N N . SER A 1 79 ? -3.854 9.057 -0.705 1.00 98.25 79 SER A N 1
ATOM 654 C CA . SER A 1 79 ? -3.715 9.948 0.449 1.00 98.25 79 SER A CA 1
ATOM 655 C C . SER A 1 79 ? -4.615 11.184 0.352 1.00 98.25 79 SER A C 1
ATOM 657 O O . SER A 1 79 ? -5.203 11.564 1.362 1.00 98.25 79 SER A O 1
ATOM 659 N N . ALA A 1 80 ? -4.770 11.785 -0.835 1.00 98.19 80 ALA A N 1
ATOM 660 C CA . ALA A 1 80 ? -5.696 12.901 -1.045 1.00 98.19 80 ALA A CA 1
ATOM 661 C C . ALA A 1 80 ? -7.160 12.484 -0.844 1.00 98.19 80 ALA A C 1
ATOM 663 O O . ALA A 1 80 ? -7.912 13.170 -0.159 1.00 98.19 80 ALA A O 1
ATOM 664 N N . TYR A 1 81 ? -7.547 11.328 -1.382 1.00 98.44 81 TYR A N 1
ATOM 665 C CA . TYR A 1 81 ? -8.891 10.776 -1.267 1.00 98.44 81 TYR A CA 1
ATOM 666 C C . TYR A 1 81 ? -9.254 10.459 0.191 1.00 98.44 81 TYR A C 1
ATOM 668 O O . TYR A 1 81 ? -10.327 10.852 0.652 1.00 98.44 81 TYR A O 1
ATOM 676 N N . LEU A 1 82 ? -8.354 9.806 0.938 1.00 98.62 82 LEU A N 1
ATOM 677 C CA . LEU A 1 82 ? -8.540 9.549 2.370 1.00 98.62 82 LEU A CA 1
ATOM 678 C C . LEU A 1 82 ? -8.602 10.847 3.182 1.00 98.62 82 LEU A C 1
ATOM 680 O O . LEU A 1 82 ? -9.453 10.971 4.060 1.00 98.62 82 LEU A O 1
ATOM 684 N N . PHE A 1 83 ? -7.741 11.822 2.878 1.00 98.31 83 PHE A N 1
ATOM 685 C CA . PHE A 1 83 ? -7.731 13.114 3.563 1.00 98.31 83 PHE A CA 1
ATOM 686 C C . PHE A 1 83 ? -9.024 13.899 3.351 1.00 98.31 83 PHE A C 1
ATOM 688 O O . PHE A 1 83 ? -9.541 14.480 4.297 1.00 98.31 83 PHE A O 1
ATOM 695 N N . GLU A 1 84 ? -9.542 13.932 2.126 1.00 97.94 84 GLU A N 1
ATOM 696 C CA . GLU A 1 84 ? -10.739 14.708 1.804 1.00 97.94 84 GLU A CA 1
ATOM 697 C C . GLU A 1 84 ? -12.004 14.063 2.377 1.00 97.94 84 GLU A C 1
ATOM 699 O O . GLU A 1 84 ? -12.847 14.744 2.953 1.00 97.94 84 GLU A O 1
ATOM 704 N N . ASN A 1 85 ? -12.128 12.739 2.253 1.00 97.94 85 ASN A N 1
ATOM 705 C CA . ASN A 1 85 ? -13.388 12.049 2.535 1.00 97.94 85 ASN A CA 1
ATOM 706 C C . ASN A 1 85 ? -13.434 11.399 3.925 1.00 97.94 85 ASN A C 1
ATOM 708 O O . ASN A 1 85 ? -14.513 11.210 4.483 1.00 97.94 85 ASN A O 1
ATOM 712 N N . PHE A 1 86 ? -12.279 11.035 4.494 1.00 98.38 86 PHE A N 1
ATOM 713 C CA . PHE A 1 86 ? -12.189 10.159 5.669 1.00 98.38 86 PHE A CA 1
ATOM 714 C C . PHE A 1 86 ? -11.126 10.608 6.685 1.00 98.38 86 PHE A C 1
ATOM 716 O O . PHE A 1 86 ? -10.600 9.776 7.431 1.00 98.38 86 PHE A O 1
ATOM 723 N N . LYS A 1 87 ? -10.826 11.915 6.750 1.00 97.19 87 LYS A N 1
ATOM 724 C CA . LYS A 1 87 ? -9.781 12.498 7.615 1.00 97.19 87 LYS A CA 1
ATOM 725 C C . LYS A 1 87 ? -9.855 12.026 9.067 1.00 97.19 87 LYS A C 1
ATOM 727 O O . LYS A 1 87 ? -8.875 11.530 9.608 1.00 97.19 87 LYS A O 1
ATOM 732 N N . GLU A 1 88 ? -11.034 12.130 9.680 1.00 97.38 88 GLU A N 1
ATOM 733 C CA . GLU A 1 88 ? -11.237 11.876 11.116 1.00 97.38 88 GLU A CA 1
ATOM 734 C C . GLU A 1 88 ? -11.071 10.399 11.509 1.00 97.38 88 GLU A C 1
ATOM 736 O O . GLU A 1 88 ? -10.786 10.068 12.661 1.00 97.38 88 GLU A O 1
ATOM 741 N N . ILE A 1 89 ? -11.229 9.487 10.548 1.00 98.19 89 ILE A N 1
ATOM 742 C CA . ILE A 1 89 ? -11.105 8.039 10.756 1.00 98.19 89 ILE A CA 1
ATOM 743 C C . ILE A 1 89 ? -9.836 7.463 10.119 1.00 98.19 89 ILE A C 1
ATOM 745 O O . ILE A 1 89 ? -9.692 6.240 10.059 1.00 98.19 89 ILE A O 1
ATOM 749 N N . THR A 1 90 ? -8.908 8.318 9.683 1.00 98.50 90 THR A N 1
ATOM 750 C CA . THR A 1 90 ? -7.655 7.913 9.040 1.00 98.50 90 THR A CA 1
ATOM 751 C C . THR A 1 90 ? -6.451 8.428 9.819 1.00 98.50 90 THR A C 1
ATOM 753 O O . THR A 1 90 ? -6.308 9.624 10.058 1.00 98.50 90 THR A O 1
ATOM 756 N N . LEU A 1 91 ? -5.540 7.523 10.171 1.00 97.62 91 LEU A N 1
ATOM 757 C CA . LEU A 1 91 ? -4.211 7.869 10.660 1.00 97.62 91 LEU A CA 1
ATOM 758 C C . LEU A 1 91 ? -3.231 7.825 9.485 1.00 97.62 91 LEU A C 1
ATOM 760 O O . LEU A 1 91 ? -2.912 6.747 8.986 1.00 97.62 91 LEU A O 1
ATOM 764 N N . GLN A 1 92 ? -2.751 8.980 9.028 1.00 95.44 92 GLN A N 1
ATOM 765 C CA . GLN A 1 92 ? -1.915 9.047 7.829 1.00 95.44 92 GLN A CA 1
ATOM 766 C C . GLN A 1 92 ? -0.694 9.947 7.957 1.00 95.44 92 GLN A C 1
ATOM 768 O O . GLN A 1 92 ? -0.664 10.879 8.757 1.00 95.44 92 GLN A O 1
ATOM 773 N N . THR A 1 93 ? 0.298 9.675 7.112 1.00 94.06 93 THR A N 1
ATOM 774 C CA . THR A 1 93 ? 1.441 10.556 6.866 1.00 94.06 93 THR A CA 1
ATOM 775 C C . THR A 1 93 ? 1.628 10.772 5.372 1.00 94.06 93 THR A C 1
ATOM 777 O O . THR A 1 93 ? 1.376 9.875 4.567 1.00 94.06 93 THR A O 1
ATOM 780 N N . PHE A 1 94 ? 2.099 11.959 5.002 1.00 93.38 94 PHE A N 1
ATOM 781 C CA . PHE A 1 94 ? 2.517 12.284 3.645 1.00 93.38 94 PHE A CA 1
ATOM 782 C C . PHE A 1 94 ? 3.637 13.317 3.709 1.00 93.38 94 PHE A C 1
ATOM 784 O O . PHE A 1 94 ? 3.381 14.502 3.885 1.00 93.38 94 PHE A O 1
ATOM 791 N N . ARG A 1 95 ? 4.894 12.881 3.611 1.00 88.31 95 ARG A N 1
ATOM 792 C CA . ARG A 1 95 ? 6.045 13.739 3.962 1.00 88.31 95 ARG A CA 1
ATOM 793 C C . ARG A 1 95 ? 6.567 14.650 2.852 1.00 88.31 95 ARG A C 1
ATOM 795 O O . ARG A 1 95 ? 7.486 15.432 3.076 1.00 88.31 95 ARG A O 1
ATOM 802 N N . ARG A 1 96 ? 6.018 14.576 1.637 1.00 89.25 96 ARG A N 1
ATOM 803 C CA . ARG A 1 96 ? 6.433 15.494 0.567 1.00 89.25 96 ARG A CA 1
ATOM 804 C C . ARG A 1 96 ? 5.835 16.875 0.810 1.00 89.25 96 ARG A C 1
ATOM 806 O O . ARG A 1 96 ? 4.653 17.000 1.092 1.00 89.25 96 ARG A O 1
ATOM 813 N N . ASN A 1 97 ? 6.681 17.893 0.684 1.00 90.62 97 ASN A N 1
ATOM 814 C CA . ASN A 1 97 ? 6.337 19.292 0.909 1.00 90.62 97 ASN A CA 1
ATOM 815 C C . ASN A 1 97 ? 6.407 20.047 -0.429 1.00 90.62 97 ASN A C 1
ATOM 817 O O . ASN A 1 97 ? 7.511 20.194 -0.954 1.00 90.62 97 ASN A O 1
ATOM 821 N N . PRO A 1 98 ? 5.288 20.542 -0.982 1.00 91.38 98 PRO A N 1
ATOM 822 C CA . PRO A 1 98 ? 5.265 21.278 -2.247 1.00 91.38 98 PRO A CA 1
ATOM 823 C C . PRO A 1 98 ? 6.138 22.539 -2.267 1.00 91.38 98 PRO A C 1
ATOM 825 O O . PRO A 1 98 ? 6.565 22.961 -3.336 1.00 91.38 98 PRO A O 1
ATOM 828 N N . ASN A 1 99 ? 6.439 23.125 -1.105 1.00 90.62 99 ASN A N 1
ATOM 829 C CA . ASN A 1 99 ? 7.309 24.301 -1.009 1.00 90.62 99 ASN A CA 1
ATOM 830 C C . ASN A 1 99 ? 8.803 23.956 -1.151 1.00 90.62 99 ASN A C 1
ATOM 832 O O . ASN A 1 99 ? 9.625 24.852 -1.330 1.00 90.62 99 ASN A O 1
ATOM 836 N N . ASN A 1 100 ? 9.170 22.672 -1.086 1.00 90.69 100 ASN A N 1
ATOM 837 C CA . ASN A 1 100 ? 10.517 22.197 -1.388 1.00 90.69 100 ASN A CA 1
ATOM 838 C C . ASN A 1 100 ? 10.579 21.789 -2.878 1.00 90.69 100 ASN A C 1
ATOM 840 O O . ASN A 1 100 ? 9.904 20.829 -3.262 1.00 90.69 100 ASN A O 1
ATOM 844 N N . PRO A 1 101 ? 11.404 22.439 -3.727 1.00 89.44 101 PRO A N 1
ATOM 845 C CA . PRO A 1 101 ? 11.452 22.153 -5.166 1.00 89.44 101 PRO A CA 1
ATOM 846 C C . PRO A 1 101 ? 11.763 20.690 -5.513 1.00 89.44 101 PRO A C 1
ATOM 848 O O . PRO A 1 101 ? 11.180 20.130 -6.441 1.00 89.44 101 PRO A O 1
ATOM 851 N N . GLY A 1 102 ? 12.646 20.045 -4.743 1.00 87.19 102 GLY A N 1
ATOM 852 C CA . GLY A 1 102 ? 13.000 18.637 -4.936 1.00 87.19 102 GLY A CA 1
ATOM 853 C C . GLY A 1 102 ? 11.868 17.683 -4.552 1.00 87.19 102 GLY A C 1
ATOM 854 O O . GLY A 1 102 ? 11.763 16.587 -5.099 1.00 87.19 102 GLY A O 1
ATOM 855 N N . HIS A 1 103 ? 10.988 18.086 -3.638 1.00 90.00 103 HIS A N 1
ATOM 856 C CA . HIS A 1 103 ? 9.779 17.327 -3.321 1.00 90.00 103 HIS A CA 1
ATOM 857 C C . HIS A 1 103 ? 8.690 17.578 -4.352 1.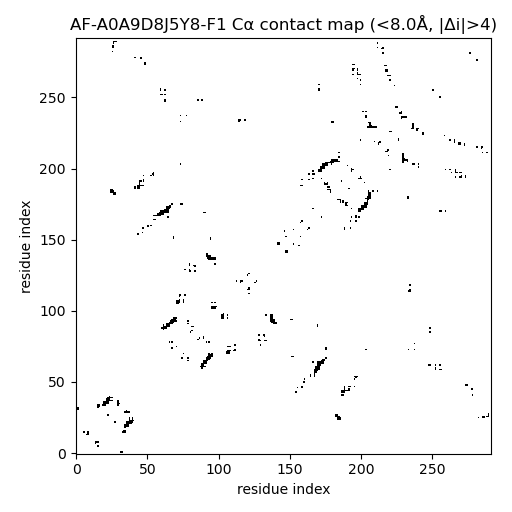00 90.00 103 HIS A C 1
ATOM 859 O O . HIS A 1 103 ? 8.081 16.613 -4.803 1.00 90.00 103 HIS A O 1
ATOM 865 N N . ALA A 1 104 ? 8.488 18.837 -4.747 1.00 88.50 104 ALA A N 1
ATOM 866 C CA . ALA A 1 104 ? 7.467 19.248 -5.701 1.00 88.50 104 ALA A CA 1
ATOM 867 C C . ALA A 1 104 ? 7.583 18.496 -7.034 1.00 88.50 104 ALA A C 1
ATOM 869 O O . ALA A 1 104 ? 6.588 17.962 -7.521 1.00 88.50 104 ALA A O 1
ATOM 870 N N . ILE A 1 105 ? 8.800 18.374 -7.579 1.00 87.00 105 ILE A N 1
ATOM 871 C CA . ILE A 1 105 ? 9.040 17.632 -8.829 1.00 87.00 105 ILE A CA 1
ATOM 872 C C . ILE A 1 105 ? 8.777 16.123 -8.693 1.00 87.00 105 ILE A C 1
ATOM 874 O O . ILE A 1 105 ? 8.439 15.468 -9.668 1.00 87.00 105 ILE A O 1
ATOM 878 N N . ASN A 1 106 ? 8.887 15.578 -7.479 1.00 87.25 106 ASN A N 1
ATOM 879 C CA . ASN A 1 106 ? 8.683 14.160 -7.174 1.00 87.25 106 ASN A CA 1
ATOM 880 C C . ASN A 1 106 ? 7.316 13.893 -6.515 1.00 87.25 106 ASN A C 1
ATOM 882 O O . ASN A 1 106 ? 7.159 12.900 -5.801 1.00 87.25 106 ASN A O 1
ATOM 886 N N . LEU A 1 107 ? 6.335 14.787 -6.695 1.00 92.38 107 LEU A N 1
ATOM 887 C CA . LEU A 1 107 ? 4.956 14.551 -6.257 1.00 92.38 107 LEU A CA 1
ATOM 888 C C . LEU A 1 107 ? 4.190 13.618 -7.201 1.00 92.38 107 LEU A C 1
ATOM 890 O O . LEU A 1 107 ? 3.229 13.005 -6.738 1.00 92.38 107 LEU A O 1
ATOM 894 N N . ASP A 1 108 ? 4.620 13.493 -8.464 1.00 93.31 108 ASP A N 1
ATOM 895 C CA . ASP A 1 108 ? 3.917 12.799 -9.558 1.00 93.31 108 ASP A CA 1
ATOM 896 C C . ASP A 1 108 ? 2.546 13.421 -9.913 1.00 93.31 108 ASP A C 1
ATOM 898 O O . ASP A 1 108 ? 1.615 12.733 -10.344 1.00 93.31 108 ASP A O 1
ATOM 902 N N . LEU A 1 109 ? 2.392 14.739 -9.738 1.00 93.56 109 LEU A N 1
ATOM 903 C CA . LEU A 1 109 ? 1.144 15.441 -10.066 1.00 93.56 109 LEU A CA 1
ATOM 904 C C . LEU A 1 109 ? 0.829 15.393 -11.571 1.00 93.56 109 LEU A C 1
ATOM 906 O O . LEU A 1 109 ? -0.317 15.200 -11.969 1.00 93.56 109 LEU A O 1
ATOM 910 N N . ASP A 1 110 ? 1.844 15.544 -12.415 1.00 93.44 110 ASP A N 1
ATOM 911 C CA . ASP A 1 110 ? 1.742 15.424 -13.870 1.00 93.44 110 ASP A CA 1
ATOM 912 C C . ASP A 1 110 ? 1.331 14.005 -14.288 1.00 93.44 110 ASP A C 1
ATOM 914 O O . ASP A 1 110 ? 0.407 13.834 -15.093 1.00 93.44 110 ASP A O 1
ATOM 918 N N . ARG A 1 111 ? 1.952 12.981 -13.685 1.00 94.38 111 ARG A N 1
ATOM 919 C CA . ARG A 1 111 ? 1.609 11.582 -13.949 1.00 94.38 111 ARG A CA 1
ATOM 920 C C . ARG A 1 111 ? 0.177 11.271 -13.533 1.00 94.38 111 ARG A C 1
ATOM 922 O O . ARG A 1 111 ? -0.536 10.610 -14.286 1.00 94.38 111 ARG A O 1
ATOM 929 N N . LEU A 1 112 ? -0.251 11.760 -12.374 1.00 95.00 112 LEU A N 1
ATOM 930 C CA . LEU A 1 112 ? -1.627 11.634 -11.911 1.00 95.00 112 LEU A CA 1
ATOM 931 C C . LEU A 1 112 ? -2.614 12.255 -12.910 1.00 95.00 112 LEU A C 1
ATOM 933 O O . LEU A 1 112 ? -3.555 11.584 -13.336 1.00 95.00 112 LEU A O 1
ATOM 937 N N . CYS A 1 113 ? -2.384 13.509 -13.308 1.00 93.25 113 CYS A N 1
ATOM 938 C CA . CYS A 1 113 ? -3.226 14.202 -14.283 1.00 93.25 113 CYS A CA 1
ATOM 939 C C . CYS A 1 113 ? -3.317 13.426 -15.604 1.00 93.25 113 CYS A C 1
ATOM 941 O O . CYS A 1 113 ? -4.400 13.313 -16.178 1.00 93.25 113 CYS A O 1
ATOM 943 N N . PHE A 1 114 ? -2.205 12.849 -16.070 1.00 93.56 114 PHE A N 1
ATOM 944 C CA . PHE A 1 114 ? -2.186 12.003 -17.262 1.00 93.56 114 PHE A CA 1
ATOM 945 C C . PHE A 1 114 ? -3.032 10.732 -17.095 1.00 93.56 114 PHE A C 1
ATOM 947 O O . PHE A 1 114 ? -3.868 10.430 -17.950 1.00 93.56 114 PHE A O 1
ATOM 954 N N . GLU A 1 115 ? -2.847 9.994 -15.997 1.00 93.38 115 GLU A N 1
ATOM 955 C CA . GLU A 1 115 ? -3.605 8.768 -15.714 1.00 93.38 115 GLU A CA 1
ATOM 956 C C . GLU A 1 115 ? -5.109 9.053 -15.673 1.00 93.38 115 GLU A C 1
ATOM 958 O O . GLU A 1 115 ? -5.898 8.355 -16.318 1.00 93.38 115 GLU A O 1
ATOM 963 N N . PHE A 1 116 ? -5.506 10.128 -14.991 1.00 93.19 116 PHE A N 1
ATOM 964 C CA . PHE A 1 116 ? -6.909 10.502 -14.841 1.00 93.19 116 PHE A CA 1
ATOM 965 C C . PHE A 1 116 ? -7.506 10.971 -16.168 1.00 93.19 116 PHE A C 1
ATOM 967 O O . PHE A 1 116 ? -8.606 10.537 -16.526 1.00 93.19 116 PHE A O 1
ATOM 974 N N . ALA A 1 117 ? -6.760 11.755 -16.952 1.00 91.00 117 ALA A N 1
ATOM 975 C CA . ALA A 1 117 ? -7.174 12.173 -18.289 1.00 91.00 117 ALA A CA 1
ATOM 976 C C . ALA A 1 117 ? -7.428 10.965 -19.188 1.00 91.00 117 ALA A C 1
ATOM 978 O O . ALA A 1 117 ? -8.483 10.859 -19.813 1.00 91.00 117 ALA A O 1
ATOM 979 N N . SER A 1 118 ? -6.491 10.013 -19.192 1.00 88.94 118 SER A N 1
ATOM 980 C CA . SER A 1 118 ? -6.546 8.822 -20.046 1.00 88.94 118 SER A CA 1
ATOM 981 C C . SER A 1 118 ? -7.735 7.899 -19.746 1.00 88.94 118 SER A C 1
ATOM 983 O O . SER A 1 118 ? -8.067 7.029 -20.554 1.00 88.94 118 SER A O 1
ATOM 985 N N . LYS A 1 119 ? -8.378 8.076 -18.585 1.00 90.38 119 LYS A N 1
ATOM 986 C CA . LYS A 1 119 ? -9.512 7.274 -18.106 1.00 90.38 119 LYS A CA 1
ATOM 987 C C . LYS A 1 119 ? -10.780 8.095 -17.874 1.00 90.38 119 LYS A C 1
ATOM 989 O O . LYS A 1 119 ? -11.695 7.598 -17.224 1.00 90.38 119 LYS A O 1
ATOM 994 N N . ASN A 1 120 ? -10.853 9.316 -18.414 1.00 86.19 120 ASN A N 1
ATOM 995 C CA . ASN A 1 120 ? -11.998 10.224 -18.269 1.00 86.19 120 ASN A CA 1
ATOM 996 C C . ASN A 1 120 ? -12.380 10.496 -16.798 1.00 86.19 120 ASN A C 1
ATOM 998 O O . ASN A 1 120 ? -13.556 10.585 -16.451 1.00 86.19 120 ASN A O 1
ATOM 1002 N N . LYS A 1 121 ? -11.375 10.619 -15.923 1.00 84.31 121 LYS A N 1
ATOM 1003 C CA . LYS A 1 121 ? -11.508 10.903 -14.482 1.00 84.31 121 LYS A CA 1
ATOM 1004 C C . LYS A 1 121 ? -11.058 12.320 -14.104 1.00 84.31 121 LYS A C 1
ATOM 1006 O O . LYS A 1 121 ? -10.900 12.627 -12.929 1.00 84.31 121 LYS A O 1
ATOM 1011 N N . ASN A 1 122 ? -10.883 13.205 -15.080 1.00 79.25 122 ASN A N 1
ATOM 1012 C CA . ASN A 1 122 ? -10.601 14.620 -14.841 1.00 79.25 122 ASN A CA 1
ATOM 1013 C C . ASN A 1 122 ? -11.893 15.367 -14.495 1.00 79.25 122 ASN A C 1
ATOM 1015 O O . ASN A 1 122 ? -12.438 16.090 -15.328 1.00 79.25 122 ASN A O 1
ATOM 1019 N N . SER A 1 123 ? -12.410 15.158 -13.287 1.00 87.19 123 SER A N 1
ATOM 1020 C CA . SER A 1 123 ? -13.548 15.921 -12.780 1.00 87.19 123 SER A CA 1
ATOM 1021 C C . SER A 1 123 ? -13.078 17.133 -11.979 1.00 87.19 123 SER A C 1
ATOM 1023 O O . SER A 1 123 ? -11.958 17.165 -11.459 1.00 87.19 123 SER A O 1
ATOM 1025 N N . LYS A 1 124 ? -13.940 18.148 -11.876 1.00 90.25 124 LYS A N 1
ATOM 1026 C CA . LYS A 1 124 ? -13.655 19.360 -11.099 1.00 90.25 124 LYS A CA 1
ATOM 1027 C C . LYS A 1 124 ? -13.428 19.016 -9.623 1.00 90.25 124 LYS A C 1
ATOM 1029 O O . LYS A 1 124 ? -12.547 19.581 -8.983 1.00 90.25 124 LYS A O 1
ATOM 1034 N N . GLU A 1 125 ? -14.195 18.057 -9.118 1.00 92.81 125 GLU A N 1
ATOM 1035 C CA . GLU A 1 125 ? -14.132 17.531 -7.756 1.00 92.81 125 GLU A CA 1
ATOM 1036 C C . GLU A 1 125 ? -12.763 16.911 -7.479 1.00 92.81 125 GLU A C 1
ATOM 1038 O O . GLU A 1 125 ? -12.133 17.267 -6.489 1.00 92.81 125 GLU A O 1
ATOM 1043 N N . ASN A 1 126 ? -12.245 16.088 -8.398 1.00 92.75 126 ASN A N 1
ATOM 1044 C CA . ASN A 1 126 ? -10.930 15.473 -8.230 1.00 92.75 126 ASN A CA 1
ATOM 1045 C C . ASN A 1 126 ? -9.823 16.530 -8.117 1.00 92.75 126 ASN A C 1
ATOM 1047 O O . ASN A 1 126 ? -8.963 16.429 -7.243 1.00 92.75 126 ASN A O 1
ATOM 1051 N N . PHE A 1 127 ? -9.868 17.581 -8.943 1.00 92.31 127 PHE A N 1
ATOM 1052 C CA . PHE A 1 127 ? -8.921 18.694 -8.835 1.00 92.31 127 PHE A CA 1
ATOM 1053 C C . PHE A 1 127 ? -9.052 19.465 -7.519 1.00 92.31 127 PHE A C 1
ATOM 1055 O O . PHE A 1 127 ? -8.032 19.876 -6.969 1.00 92.31 127 PHE A O 1
ATOM 1062 N N . PHE A 1 128 ? -10.267 19.643 -6.991 1.00 94.94 128 PHE A N 1
ATOM 1063 C CA . PHE A 1 128 ? -10.456 20.260 -5.677 1.00 94.94 128 PHE A CA 1
ATOM 1064 C C . PHE A 1 128 ? -9.891 19.400 -4.547 1.00 94.94 128 PHE A C 1
ATOM 1066 O O . PHE A 1 128 ? -9.151 19.930 -3.722 1.00 94.94 128 PHE A O 1
ATOM 1073 N N . THR A 1 129 ? -10.158 18.091 -4.553 1.00 96.38 129 THR A N 1
ATOM 1074 C CA . THR A 1 129 ? -9.568 17.127 -3.610 1.00 96.38 129 THR A CA 1
ATOM 1075 C C . THR A 1 129 ? -8.042 17.215 -3.620 1.00 96.38 129 THR A C 1
ATOM 1077 O O . THR A 1 129 ? -7.408 17.338 -2.573 1.00 96.38 129 THR A O 1
ATOM 1080 N N . LEU A 1 130 ? -7.440 17.226 -4.813 1.00 95.38 130 LEU A N 1
ATOM 1081 C CA . LEU A 1 130 ? -5.994 17.371 -4.979 1.00 95.38 130 LEU A CA 1
ATOM 1082 C C . LEU A 1 130 ? -5.479 18.707 -4.455 1.00 95.38 130 LEU A C 1
ATOM 1084 O O . LEU A 1 130 ? -4.520 18.725 -3.692 1.00 95.38 130 LEU A O 1
ATOM 1088 N N . ALA A 1 131 ? -6.100 19.819 -4.844 1.00 95.38 131 ALA A N 1
ATOM 1089 C CA . ALA A 1 131 ? -5.671 21.148 -4.423 1.00 95.38 131 ALA A CA 1
ATOM 1090 C C . ALA A 1 131 ? -5.758 21.315 -2.899 1.00 95.38 131 ALA A C 1
ATOM 1092 O O . ALA A 1 131 ? -4.815 21.822 -2.288 1.00 95.38 131 ALA A O 1
ATOM 1093 N N . ASN A 1 132 ? -6.846 20.841 -2.283 1.00 97.19 132 ASN A N 1
ATOM 1094 C CA . ASN A 1 132 ? -7.008 20.870 -0.833 1.00 97.19 132 ASN A CA 1
ATOM 1095 C C . ASN A 1 132 ? -5.937 20.017 -0.145 1.00 97.19 132 ASN A C 1
ATOM 1097 O O . ASN A 1 132 ? -5.272 20.487 0.778 1.00 97.19 132 ASN A O 1
ATOM 1101 N N . PHE A 1 133 ? -5.696 18.798 -0.630 1.00 97.50 133 PHE A N 1
ATOM 1102 C CA . PHE A 1 133 ? -4.649 17.943 -0.077 1.00 97.50 133 PHE A CA 1
ATOM 1103 C C . PHE A 1 133 ? -3.254 18.569 -0.203 1.00 97.50 133 PHE A C 1
ATOM 1105 O O . PHE A 1 133 ? -2.521 18.630 0.782 1.00 97.50 133 PHE A O 1
ATOM 1112 N N . LEU A 1 134 ? -2.906 19.098 -1.381 1.00 95.81 134 LEU A N 1
ATOM 1113 C CA . LEU A 1 134 ? -1.619 19.753 -1.637 1.00 95.81 134 LEU A CA 1
ATOM 1114 C C . LEU A 1 134 ? -1.384 20.960 -0.716 1.00 95.81 134 LEU A C 1
ATOM 1116 O O . LEU A 1 134 ? -0.249 21.204 -0.317 1.00 95.81 134 LEU A O 1
ATOM 1120 N N . HIS A 1 135 ? -2.440 21.687 -0.344 1.00 95.56 135 HIS A N 1
ATOM 1121 C CA . HIS A 1 135 ? -2.352 22.799 0.606 1.00 95.56 135 HIS A CA 1
ATOM 1122 C C . HIS A 1 135 ? -2.057 22.348 2.049 1.00 95.56 135 HIS A C 1
ATOM 1124 O O . HIS A 1 135 ? -1.575 23.140 2.854 1.00 95.56 135 HIS A O 1
ATOM 1130 N N . ASN A 1 136 ? -2.338 21.084 2.380 1.00 95.81 136 ASN A N 1
ATOM 1131 C CA . ASN A 1 136 ? -2.248 20.540 3.736 1.00 95.81 136 ASN A CA 1
ATOM 1132 C C . ASN A 1 136 ? -1.065 19.573 3.947 1.00 95.81 136 ASN A C 1
ATOM 1134 O O . ASN A 1 136 ? -0.929 19.022 5.039 1.00 95.81 136 ASN A O 1
ATOM 1138 N N . ILE A 1 137 ? -0.219 19.346 2.935 1.00 94.31 137 ILE A N 1
ATOM 1139 C CA . ILE A 1 137 ? 1.002 18.533 3.058 1.00 94.31 137 ILE A CA 1
ATOM 1140 C C . ILE A 1 137 ? 2.247 19.416 3.302 1.00 94.31 137 ILE A C 1
ATOM 1142 O O . ILE A 1 137 ? 2.320 20.528 2.776 1.00 94.31 137 ILE A O 1
ATOM 1146 N N . PRO A 1 138 ? 3.256 18.941 4.059 1.00 93.25 138 PRO A N 1
ATOM 1147 C CA . PRO A 1 138 ? 3.404 17.578 4.560 1.00 93.25 138 PRO A CA 1
ATOM 1148 C C . PRO A 1 138 ? 2.480 17.266 5.745 1.00 93.25 138 PRO A C 1
ATOM 1150 O O . PRO A 1 138 ? 2.251 18.103 6.612 1.00 93.25 138 PRO A O 1
ATOM 1153 N N . ILE A 1 139 ? 1.967 16.035 5.786 1.00 91.25 139 ILE A N 1
ATOM 1154 C CA . ILE A 1 139 ? 1.244 15.495 6.941 1.00 91.25 139 ILE A CA 1
ATOM 1155 C C . ILE A 1 139 ? 2.218 14.636 7.738 1.00 91.25 139 ILE A C 1
ATOM 1157 O O . ILE A 1 139 ? 2.681 13.589 7.270 1.00 91.25 139 ILE A O 1
ATOM 1161 N N . GLU A 1 140 ? 2.508 15.071 8.955 1.00 85.38 140 GLU A N 1
ATOM 1162 C CA . GLU A 1 140 ? 3.418 14.403 9.874 1.00 85.38 140 GLU A CA 1
ATOM 1163 C C . GLU A 1 140 ? 2.688 14.056 11.169 1.00 85.38 140 GLU A C 1
ATOM 1165 O O . GLU A 1 140 ? 1.852 14.810 11.660 1.00 85.38 140 GLU A O 1
ATOM 1170 N N . ILE A 1 141 ? 3.011 12.895 11.732 1.00 80.50 141 ILE A N 1
ATOM 1171 C CA . ILE A 1 141 ? 2.585 12.538 13.081 1.00 80.50 141 ILE A CA 1
ATOM 1172 C C . ILE A 1 141 ? 3.736 12.942 13.992 1.00 80.50 141 ILE A C 1
ATOM 1174 O O . ILE A 1 141 ? 4.809 12.339 13.932 1.00 80.50 141 ILE A O 1
ATOM 1178 N N . HIS A 1 142 ? 3.525 13.997 14.777 1.00 66.56 142 HIS A N 1
ATOM 1179 C CA . HIS A 1 142 ? 4.525 14.477 15.721 1.00 66.56 142 HIS A CA 1
ATOM 1180 C C . HIS A 1 142 ? 4.754 13.447 16.825 1.00 66.56 142 HIS A C 1
ATOM 1182 O O . HIS A 1 142 ? 3.819 12.889 17.400 1.00 66.56 142 HIS A O 1
ATOM 1188 N N . THR A 1 143 ? 6.026 13.225 17.112 1.00 61.72 14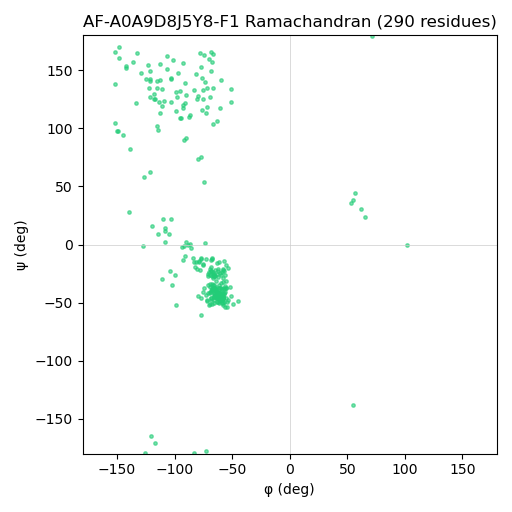3 THR A N 1
ATOM 1189 C CA . THR A 1 143 ? 6.520 12.289 18.114 1.00 61.72 143 THR A CA 1
ATOM 1190 C C . THR A 1 143 ? 7.729 12.890 18.803 1.00 61.72 143 THR A C 1
ATOM 1192 O O . THR A 1 143 ? 8.480 13.637 18.174 1.00 61.72 143 THR A O 1
ATOM 1195 N N . ASP A 1 144 ? 7.983 12.492 20.045 1.00 55.50 144 ASP A N 1
ATOM 1196 C CA . ASP A 1 144 ? 9.136 12.972 20.819 1.00 55.50 144 ASP A CA 1
ATOM 1197 C C . ASP A 1 144 ? 10.488 12.481 20.255 1.00 55.50 144 ASP A C 1
ATOM 1199 O O . ASP A 1 144 ? 11.559 12.980 20.613 1.00 55.50 144 ASP A O 1
ATOM 1203 N N . SER A 1 145 ? 10.463 11.508 19.340 1.00 57.34 145 SER A N 1
ATOM 1204 C CA . SER A 1 145 ? 11.649 10.963 18.689 1.00 57.34 145 SER A CA 1
ATOM 1205 C C . SER A 1 145 ? 12.214 11.886 17.609 1.00 57.34 145 SER A C 1
ATOM 1207 O O . SER A 1 145 ? 11.629 12.086 16.543 1.00 57.34 145 SER A O 1
ATOM 1209 N N . LYS A 1 146 ? 13.441 12.371 17.836 1.00 54.19 146 LYS A N 1
ATOM 1210 C CA . LYS A 1 146 ? 14.232 13.125 16.844 1.00 54.19 146 LYS A CA 1
ATOM 1211 C C . LYS A 1 146 ? 14.471 12.349 15.537 1.00 54.19 146 LYS A C 1
ATOM 1213 O O . LYS A 1 146 ? 14.700 12.978 14.511 1.00 54.19 146 LYS A O 1
ATOM 1218 N N . LEU A 1 147 ? 14.398 11.012 15.557 1.00 52.47 147 LEU A N 1
ATOM 1219 C CA . LEU A 1 147 ? 14.551 10.153 14.369 1.00 52.47 147 LEU A CA 1
ATOM 1220 C C . LEU A 1 147 ? 13.351 10.248 13.419 1.00 52.47 147 LEU A C 1
ATOM 1222 O O . LEU A 1 147 ? 13.483 10.011 12.224 1.00 52.47 147 LEU A O 1
ATOM 1226 N N . LEU A 1 148 ? 12.181 10.601 13.951 1.00 52.47 148 LEU A N 1
ATOM 1227 C CA . LEU A 1 148 ? 10.949 10.772 13.190 1.00 52.47 148 LEU A CA 1
ATOM 1228 C C . LEU A 1 148 ? 10.753 12.210 12.697 1.00 52.47 148 LEU A C 1
ATOM 1230 O O . LEU A 1 148 ? 9.870 12.437 11.871 1.00 52.47 148 LEU A O 1
ATOM 1234 N N . ALA A 1 149 ? 11.581 13.148 13.166 1.00 46.25 149 ALA A N 1
ATOM 1235 C CA . ALA A 1 149 ? 11.522 14.577 12.859 1.00 46.25 149 ALA A CA 1
ATOM 1236 C C . ALA A 1 149 ? 12.312 14.986 11.597 1.00 46.25 149 ALA A C 1
ATOM 1238 O O . ALA A 1 149 ? 12.347 16.165 11.254 1.00 46.25 149 ALA A O 1
ATOM 1239 N N . THR A 1 150 ? 12.977 14.051 10.910 1.00 51.16 150 THR A N 1
ATOM 1240 C CA . THR A 1 150 ? 13.672 14.335 9.647 1.00 51.16 150 THR A CA 1
ATOM 1241 C C . THR A 1 150 ? 12.692 14.325 8.467 1.00 51.16 150 THR A C 1
ATOM 1243 O O . THR A 1 150 ? 11.764 13.514 8.418 1.00 51.16 150 THR A O 1
ATOM 1246 N N . GLU A 1 151 ? 12.933 15.174 7.457 1.00 51.09 151 GLU A N 1
ATOM 1247 C CA . GLU A 1 151 ? 12.112 15.264 6.228 1.00 51.09 151 GLU A CA 1
ATOM 1248 C C . GLU A 1 151 ? 12.015 13.925 5.458 1.00 51.09 151 GLU A C 1
ATOM 1250 O O . GLU A 1 151 ? 11.159 13.738 4.589 1.00 51.09 151 GLU A O 1
ATOM 1255 N N . HIS A 1 152 ? 12.880 12.960 5.790 1.00 54.56 152 HIS A N 1
ATOM 1256 C CA . HIS A 1 152 ? 12.937 11.634 5.196 1.00 54.56 152 HIS A CA 1
ATOM 1257 C C . HIS A 1 152 ? 13.061 10.546 6.261 1.00 54.56 152 HIS A C 1
ATOM 1259 O O . HIS A 1 152 ? 14.069 10.469 6.964 1.00 54.56 152 HIS A O 1
ATOM 1265 N N . PHE A 1 153 ? 12.098 9.620 6.282 1.00 58.97 153 PHE A N 1
ATOM 1266 C CA . PHE A 1 153 ? 12.396 8.268 6.741 1.00 58.97 153 PHE A CA 1
ATOM 1267 C C . PHE A 1 153 ? 13.345 7.639 5.730 1.00 58.97 153 PHE A C 1
ATOM 1269 O O . PHE A 1 153 ? 12.926 7.266 4.629 1.00 58.97 153 PHE A O 1
ATOM 1276 N N . THR A 1 154 ? 14.620 7.548 6.074 1.00 62.62 154 THR A N 1
ATOM 1277 C CA . THR A 1 154 ? 15.513 6.673 5.323 1.00 62.62 154 THR A CA 1
ATOM 1278 C C . THR A 1 154 ? 15.275 5.227 5.766 1.00 62.62 154 THR A C 1
ATOM 1280 O O . THR A 1 154 ? 14.503 4.943 6.689 1.00 62.62 154 THR A O 1
ATOM 1283 N N . TRP A 1 155 ? 15.764 4.278 4.976 1.00 63.50 155 TRP A N 1
ATOM 1284 C CA . TRP A 1 155 ? 15.855 2.905 5.448 1.00 63.50 155 TRP A CA 1
ATOM 1285 C C . TRP A 1 155 ? 17.151 2.805 6.264 1.00 63.50 155 TRP A C 1
ATOM 1287 O O . TRP A 1 155 ? 18.179 3.254 5.748 1.00 63.50 155 TRP A O 1
ATOM 1297 N N . PRO A 1 156 ? 17.133 2.214 7.474 1.00 65.94 156 PRO A N 1
ATOM 1298 C CA . PRO A 1 156 ? 16.083 1.358 8.043 1.00 65.94 156 PRO A CA 1
ATOM 1299 C C . PRO A 1 156 ? 15.017 2.058 8.908 1.00 65.94 156 PRO A C 1
ATOM 1301 O O . PRO A 1 156 ? 14.067 1.398 9.330 1.00 65.94 156 PRO A O 1
ATOM 1304 N N . GLU A 1 157 ? 15.102 3.368 9.152 1.00 69.62 157 GLU A N 1
ATOM 1305 C CA . GLU A 1 157 ? 14.239 4.123 10.08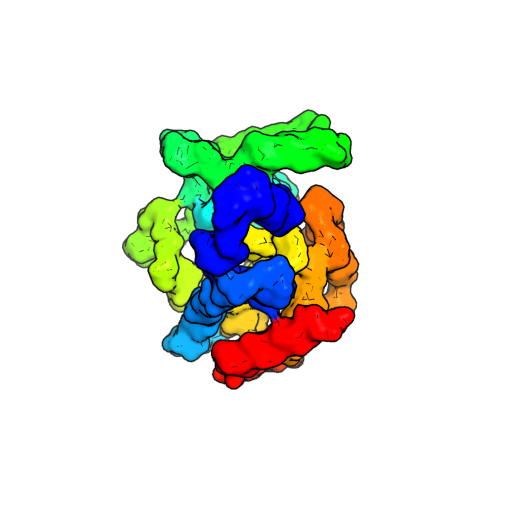5 1.00 69.62 157 GLU A CA 1
ATOM 1306 C C . GLU A 1 157 ? 12.749 3.988 9.766 1.00 69.62 157 GLU A C 1
ATOM 1308 O O . GLU A 1 157 ? 11.898 4.086 10.647 1.00 69.62 157 GLU A O 1
ATOM 1313 N N . SER A 1 158 ? 12.417 3.729 8.506 1.00 68.06 158 SER A N 1
ATOM 1314 C CA . SER A 1 158 ? 11.056 3.462 8.055 1.00 68.06 158 SER A CA 1
ATOM 1315 C C . SER A 1 158 ? 10.414 2.206 8.703 1.00 68.06 158 SER A C 1
ATOM 1317 O O . SER A 1 158 ? 9.193 2.075 8.688 1.00 68.06 158 SER A O 1
ATOM 1319 N N . MET A 1 159 ? 11.194 1.322 9.337 1.00 75.50 159 MET A N 1
ATOM 1320 C CA . MET A 1 159 ? 10.726 0.200 10.165 1.00 75.50 159 MET A CA 1
ATOM 1321 C C . MET A 1 159 ? 11.271 0.289 11.599 1.00 75.50 159 MET A C 1
ATOM 1323 O O . MET A 1 159 ? 12.007 -0.583 12.053 1.00 75.50 159 MET A O 1
ATOM 1327 N N . ASN A 1 160 ? 10.916 1.339 12.337 1.00 81.00 160 ASN A N 1
ATOM 1328 C CA . ASN A 1 160 ? 11.244 1.439 13.763 1.00 81.00 160 ASN A CA 1
ATOM 1329 C C . ASN A 1 160 ? 10.040 1.090 14.657 1.00 81.00 160 ASN A C 1
ATOM 1331 O O . ASN A 1 160 ? 8.886 1.168 14.236 1.00 81.00 160 ASN A O 1
ATOM 1335 N N . THR A 1 161 ? 10.312 0.726 15.909 1.00 80.62 161 THR A N 1
ATOM 1336 C CA . THR A 1 161 ? 9.303 0.250 16.871 1.00 80.62 161 THR A CA 1
ATOM 1337 C C . THR A 1 161 ? 8.221 1.280 17.192 1.00 80.62 161 THR A C 1
ATOM 1339 O O . THR A 1 161 ? 7.063 0.906 17.367 1.00 80.62 161 THR A O 1
ATOM 1342 N N . GLU A 1 162 ? 8.560 2.568 17.236 1.00 83.38 162 GLU A N 1
ATOM 1343 C CA . GLU A 1 162 ? 7.597 3.642 17.482 1.00 83.38 162 GLU A CA 1
ATOM 1344 C C . GLU A 1 162 ? 6.630 3.799 16.308 1.00 83.38 162 GLU A C 1
ATOM 1346 O O . GLU A 1 162 ? 5.418 3.828 16.509 1.00 83.38 162 GLU A O 1
ATOM 1351 N N . PHE A 1 163 ? 7.142 3.804 15.078 1.00 86.69 163 PHE A N 1
ATOM 1352 C CA . PHE A 1 163 ? 6.305 3.828 13.884 1.00 86.69 163 PHE A CA 1
ATOM 1353 C C . PHE A 1 163 ? 5.393 2.588 13.803 1.00 86.69 163 PHE A C 1
ATOM 1355 O O . PHE A 1 163 ? 4.203 2.702 13.506 1.00 86.69 163 PHE A O 1
ATOM 1362 N N . LEU A 1 164 ? 5.915 1.401 14.133 1.00 90.31 164 LEU A N 1
ATOM 1363 C CA . LEU A 1 164 ? 5.119 0.169 14.179 1.00 90.31 164 LEU A CA 1
ATOM 1364 C C . LEU A 1 164 ? 4.025 0.218 15.259 1.00 90.31 164 LEU A C 1
ATOM 1366 O O . LEU A 1 164 ? 2.947 -0.324 15.046 1.00 90.31 164 LEU A O 1
ATOM 1370 N N . SER A 1 165 ? 4.235 0.926 16.375 1.00 89.94 165 SER A N 1
ATOM 1371 C CA . SER A 1 165 ? 3.207 1.092 17.420 1.00 89.94 165 SER A CA 1
ATOM 1372 C C . SER A 1 165 ? 1.944 1.819 16.934 1.00 89.94 165 SER A C 1
ATOM 1374 O O . SER A 1 165 ? 0.868 1.664 17.512 1.00 89.94 165 SER A O 1
ATOM 1376 N N . TRP A 1 166 ? 2.021 2.589 15.843 1.00 92.62 166 TRP A N 1
ATOM 1377 C CA . TRP A 1 166 ? 0.843 3.246 15.268 1.00 92.62 166 TRP A CA 1
ATOM 1378 C C . TRP A 1 166 ? -0.158 2.242 14.687 1.00 92.62 166 TRP A C 1
ATOM 1380 O O . TRP A 1 166 ? -1.356 2.525 14.634 1.00 92.62 166 TRP A O 1
ATOM 1390 N N . TYR A 1 167 ? 0.302 1.044 14.319 1.00 95.50 167 TYR A N 1
ATOM 1391 C CA . TYR A 1 167 ? -0.548 -0.011 13.775 1.00 95.50 167 TYR A CA 1
ATOM 1392 C C . TYR A 1 167 ? -1.518 -0.576 14.820 1.00 95.50 167 TYR A C 1
ATOM 1394 O O . TYR A 1 167 ? -2.599 -1.048 14.453 1.00 95.50 167 TYR A O 1
ATOM 1402 N N . ASP A 1 168 ? -1.218 -0.436 16.114 1.00 94.75 168 ASP A N 1
ATOM 1403 C CA . ASP A 1 168 ? -2.143 -0.807 17.189 1.00 94.75 168 ASP A CA 1
ATOM 1404 C C . ASP A 1 168 ? -3.424 0.042 17.158 1.00 94.75 168 ASP A C 1
ATOM 1406 O O . ASP A 1 168 ? -4.475 -0.414 17.618 1.00 94.75 168 ASP A O 1
ATOM 1410 N N . LYS A 1 169 ? -3.344 1.259 16.593 1.00 96.38 169 LYS A N 1
ATOM 1411 C CA . LYS A 1 169 ? -4.418 2.265 16.570 1.00 96.38 169 LYS A CA 1
ATOM 1412 C C . LYS A 1 169 ? -5.306 2.215 15.328 1.00 96.38 169 LYS A C 1
ATOM 1414 O O . LYS A 1 169 ? -6.366 2.839 15.333 1.00 96.38 169 LYS A O 1
ATOM 1419 N N . ILE A 1 170 ? -4.911 1.499 14.279 1.00 98.12 170 ILE A N 1
ATOM 1420 C CA . ILE A 1 170 ? -5.670 1.408 13.020 1.00 98.12 170 ILE A CA 1
ATOM 1421 C C . ILE A 1 170 ? -6.344 0.041 12.890 1.00 98.12 170 ILE A C 1
ATOM 1423 O O . ILE A 1 170 ? -5.825 -0.956 13.396 1.00 98.12 170 ILE A O 1
ATOM 1427 N N . PHE A 1 171 ? -7.472 -0.037 12.187 1.00 98.69 171 PHE A N 1
ATOM 1428 C CA . PHE A 1 171 ? -8.051 -1.322 11.798 1.00 98.69 171 PHE A CA 1
ATOM 1429 C C . PHE A 1 171 ? -7.295 -1.927 10.611 1.00 98.69 171 PHE A C 1
ATOM 1431 O O . PHE A 1 171 ? -6.707 -2.991 10.784 1.00 98.69 171 PHE A O 1
ATOM 1438 N N . VAL A 1 172 ? -7.258 -1.246 9.459 1.00 98.81 172 VAL A N 1
ATOM 1439 C CA . VAL A 1 172 ? -6.651 -1.736 8.206 1.00 98.81 172 VAL A CA 1
ATOM 1440 C C . VAL A 1 172 ? -5.608 -0.755 7.668 1.00 98.81 172 VAL A C 1
ATOM 1442 O O . VAL A 1 172 ? -5.796 0.456 7.756 1.00 98.81 172 VAL A O 1
ATOM 1445 N N . ASP A 1 173 ? -4.511 -1.265 7.111 1.00 98.69 173 ASP A N 1
ATOM 1446 C CA . ASP A 1 173 ? -3.485 -0.448 6.449 1.00 98.69 173 ASP A CA 1
ATOM 1447 C C . ASP A 1 173 ? -3.710 -0.370 4.928 1.00 98.69 173 ASP A C 1
ATOM 1449 O O . ASP A 1 173 ? -3.915 -1.395 4.272 1.00 98.69 173 ASP A O 1
ATOM 1453 N N . ILE A 1 174 ? -3.661 0.837 4.363 1.00 98.69 174 ILE A N 1
ATOM 1454 C CA . ILE A 1 174 ? -3.691 1.087 2.917 1.00 98.69 174 ILE A CA 1
ATOM 1455 C C . ILE A 1 174 ? -2.248 1.133 2.410 1.00 98.69 174 ILE A C 1
ATOM 1457 O O . ILE A 1 174 ? -1.592 2.179 2.357 1.00 98.69 174 ILE A O 1
ATOM 1461 N N . VAL A 1 175 ? -1.750 -0.038 2.027 1.00 97.81 175 VAL A N 1
ATOM 1462 C CA . VAL A 1 175 ? -0.364 -0.252 1.611 1.00 97.81 175 VAL A CA 1
ATOM 1463 C C . VAL A 1 175 ? -0.186 0.176 0.160 1.00 97.81 175 VAL A C 1
ATOM 1465 O O . VAL A 1 175 ? -0.853 -0.333 -0.733 1.00 97.81 175 VAL A O 1
ATOM 1468 N N . CYS A 1 176 ? 0.765 1.067 -0.109 1.00 95.44 176 CYS A N 1
ATOM 1469 C CA . CYS A 1 176 ? 1.117 1.467 -1.472 1.00 95.44 176 CYS A CA 1
ATOM 1470 C C . CYS A 1 176 ? 2.548 1.047 -1.815 1.00 95.44 176 CYS A C 1
ATOM 1472 O O . CYS A 1 176 ? 3.509 1.729 -1.438 1.00 95.44 176 CYS A O 1
ATOM 1474 N N . GLU A 1 177 ? 2.704 -0.033 -2.578 1.00 93.44 177 GLU A N 1
ATOM 1475 C CA . GLU A 1 177 ? 4.022 -0.527 -2.983 1.00 93.44 177 GLU A CA 1
ATOM 1476 C C . GLU A 1 177 ? 4.751 0.433 -3.935 1.00 93.44 177 GLU A C 1
ATOM 1478 O O . GLU A 1 177 ? 4.188 1.404 -4.447 1.00 93.44 177 GLU A O 1
ATOM 1483 N N . THR A 1 178 ? 6.065 0.241 -4.084 1.00 88.88 178 THR A N 1
ATOM 1484 C CA . THR A 1 178 ? 6.898 1.099 -4.952 1.00 88.88 178 THR A CA 1
ATOM 1485 C C . THR A 1 178 ? 6.714 0.757 -6.423 1.00 88.88 178 THR A C 1
ATOM 1487 O O . THR A 1 178 ? 6.516 1.654 -7.238 1.00 88.88 178 THR A O 1
ATOM 1490 N N . MET A 1 179 ? 6.732 -0.532 -6.749 1.00 88.12 179 MET A N 1
ATOM 1491 C CA . MET A 1 179 ? 6.423 -1.019 -8.087 1.00 88.12 179 MET A CA 1
ATOM 1492 C C . MET A 1 179 ? 4.933 -1.321 -8.157 1.00 88.12 179 MET A C 1
ATOM 1494 O O . MET A 1 179 ? 4.428 -2.106 -7.363 1.00 88.12 179 MET A O 1
ATOM 1498 N N . THR A 1 180 ? 4.224 -0.683 -9.084 1.00 89.00 180 THR A N 1
ATOM 1499 C CA . THR A 1 180 ? 2.757 -0.788 -9.191 1.00 89.00 180 THR A CA 1
ATOM 1500 C C . THR A 1 180 ? 2.275 -1.173 -10.588 1.00 89.00 180 THR A C 1
ATOM 1502 O O . THR A 1 180 ? 1.077 -1.327 -10.826 1.00 89.00 180 THR A O 1
ATOM 1505 N N . THR A 1 181 ? 3.205 -1.343 -11.529 1.00 86.75 181 THR A N 1
ATOM 1506 C CA . THR A 1 181 ? 2.919 -1.611 -12.940 1.00 86.75 181 THR A CA 1
ATOM 1507 C C . THR A 1 181 ? 3.757 -2.774 -13.472 1.00 86.75 181 THR A C 1
ATOM 1509 O O . THR A 1 181 ? 4.738 -3.204 -12.858 1.00 86.75 181 THR A O 1
ATOM 1512 N N . GLY A 1 182 ? 3.343 -3.291 -14.632 1.00 85.94 182 GLY A N 1
ATOM 1513 C CA . GLY A 1 182 ? 3.985 -4.421 -15.301 1.00 85.94 182 GLY A CA 1
ATOM 1514 C C . GLY A 1 182 ? 3.774 -5.764 -14.594 1.00 85.94 182 GLY A C 1
ATOM 1515 O O . GLY A 1 182 ? 3.136 -5.846 -13.544 1.00 85.94 182 GLY A O 1
ATOM 1516 N N . ARG A 1 183 ? 4.339 -6.830 -15.178 1.00 86.31 183 ARG A N 1
ATOM 1517 C CA . ARG A 1 183 ? 4.443 -8.155 -14.543 1.00 86.31 183 ARG A CA 1
ATOM 1518 C C . ARG A 1 183 ? 5.581 -8.110 -13.524 1.00 86.31 183 ARG A C 1
ATOM 1520 O O . ARG A 1 183 ? 6.686 -8.574 -13.797 1.00 86.31 183 ARG A O 1
ATOM 1527 N N . THR A 1 184 ? 5.332 -7.464 -12.390 1.00 88.38 184 THR A N 1
ATOM 1528 C CA . THR A 1 184 ? 6.304 -7.305 -11.303 1.00 88.38 184 THR A CA 1
ATOM 1529 C C . THR A 1 184 ? 5.758 -7.867 -9.999 1.00 88.38 184 THR A C 1
ATOM 1531 O O . THR A 1 184 ? 4.549 -7.974 -9.814 1.00 88.38 184 THR A O 1
ATOM 1534 N N . PHE A 1 185 ? 6.651 -8.263 -9.096 1.00 90.19 185 PHE A N 1
ATOM 1535 C CA . PHE A 1 185 ? 6.289 -8.651 -7.736 1.00 90.19 185 PHE A CA 1
ATOM 1536 C C . PHE A 1 185 ? 7.450 -8.331 -6.804 1.00 90.19 185 PHE A C 1
ATOM 1538 O O . PHE A 1 185 ? 8.430 -9.067 -6.740 1.00 90.19 185 PHE A O 1
ATOM 1545 N N . GLN A 1 186 ? 7.362 -7.189 -6.126 1.00 86.88 186 GLN A N 1
ATOM 1546 C CA . GLN A 1 186 ? 8.389 -6.734 -5.200 1.00 86.88 186 GLN A CA 1
ATOM 1547 C C . GLN A 1 186 ? 7.809 -6.658 -3.794 1.00 86.88 186 GLN A C 1
ATOM 1549 O O . GLN A 1 186 ? 6.817 -5.971 -3.563 1.00 86.88 186 GLN A O 1
ATOM 1554 N N . LEU A 1 187 ? 8.462 -7.343 -2.861 1.00 91.38 187 LEU A N 1
ATOM 1555 C CA . LEU A 1 187 ? 8.185 -7.217 -1.440 1.00 91.38 187 LEU A CA 1
ATOM 1556 C C . LEU A 1 187 ? 9.073 -6.119 -0.862 1.00 91.38 187 LEU A C 1
ATOM 1558 O O . LEU A 1 187 ? 10.290 -6.129 -1.062 1.00 91.38 187 LEU A O 1
ATOM 1562 N N . THR A 1 188 ? 8.471 -5.179 -0.143 1.00 91.75 188 THR A N 1
ATOM 1563 C CA . THR A 1 188 ? 9.202 -4.111 0.543 1.00 91.75 188 THR A CA 1
ATOM 1564 C C . THR A 1 188 ? 8.841 -4.077 2.020 1.00 91.75 188 THR A C 1
ATOM 1566 O O . THR A 1 188 ? 8.017 -4.854 2.506 1.00 91.75 188 THR A O 1
ATOM 1569 N N . GLU A 1 189 ? 9.434 -3.143 2.752 1.00 92.50 189 GLU A N 1
ATOM 1570 C CA . GLU A 1 189 ? 9.077 -2.883 4.138 1.00 92.50 189 GLU A CA 1
ATOM 1571 C C . GLU A 1 189 ? 7.597 -2.513 4.322 1.00 92.50 189 GLU A C 1
ATOM 1573 O O . GLU A 1 189 ? 7.071 -2.611 5.427 1.00 92.50 189 GLU A O 1
ATOM 1578 N N . LYS A 1 190 ? 6.922 -2.044 3.263 1.00 93.69 190 LYS A N 1
ATOM 1579 C CA . LYS A 1 190 ? 5.556 -1.514 3.347 1.00 93.69 190 LYS A CA 1
ATOM 1580 C C . LYS A 1 190 ? 4.562 -2.623 3.622 1.00 93.69 190 LYS A C 1
ATOM 1582 O O . LYS A 1 190 ? 3.849 -2.530 4.609 1.00 93.69 190 LYS A O 1
ATOM 1587 N N . ILE A 1 191 ? 4.581 -3.694 2.828 1.00 96.44 191 ILE A N 1
ATOM 1588 C CA . ILE A 1 191 ? 3.776 -4.884 3.113 1.00 96.44 191 ILE A CA 1
ATOM 1589 C C . ILE A 1 191 ? 4.265 -5.651 4.354 1.00 96.44 191 ILE A C 1
ATOM 1591 O O . ILE A 1 191 ? 3.463 -6.291 5.030 1.00 96.44 191 ILE A O 1
ATOM 1595 N N . ALA A 1 192 ? 5.552 -5.559 4.711 1.00 95.81 192 ALA A N 1
ATOM 1596 C CA . ALA A 1 192 ? 6.075 -6.196 5.923 1.00 95.81 192 ALA A CA 1
ATOM 1597 C C . ALA A 1 192 ? 5.479 -5.604 7.215 1.00 95.81 192 ALA A C 1
ATOM 1599 O O . ALA A 1 192 ? 5.204 -6.351 8.153 1.00 95.81 192 ALA A O 1
ATOM 1600 N N . ARG A 1 193 ? 5.245 -4.283 7.276 1.00 95.25 193 ARG A N 1
ATOM 1601 C CA . ARG A 1 193 ? 4.713 -3.597 8.473 1.00 95.25 193 ARG A CA 1
ATOM 1602 C C . ARG A 1 193 ? 3.377 -4.166 8.968 1.00 95.25 193 ARG A C 1
ATOM 1604 O O . ARG A 1 193 ? 3.332 -4.539 10.142 1.00 95.25 193 ARG A O 1
ATOM 1611 N N . PRO A 1 194 ? 2.307 -4.286 8.153 1.00 97.12 194 PRO A N 1
ATOM 1612 C CA . PRO A 1 194 ? 1.056 -4.866 8.622 1.00 97.12 194 PRO A CA 1
ATOM 1613 C C . PRO A 1 194 ? 1.186 -6.358 8.945 1.00 97.12 194 PRO A C 1
ATOM 1615 O O . PRO A 1 194 ? 0.513 -6.836 9.848 1.00 97.12 194 PRO A O 1
ATOM 1618 N N . ILE A 1 195 ? 2.086 -7.103 8.294 1.00 97.12 195 ILE A N 1
ATOM 1619 C CA . ILE A 1 195 ? 2.308 -8.514 8.647 1.00 97.12 195 ILE A CA 1
ATOM 1620 C C . ILE A 1 195 ? 2.960 -8.634 10.031 1.00 97.12 195 ILE A C 1
ATOM 1622 O O . ILE A 1 195 ? 2.488 -9.396 10.874 1.00 97.12 195 ILE A O 1
ATOM 1626 N N . LEU A 1 196 ? 4.013 -7.850 10.275 1.00 94.75 196 LEU A N 1
ATOM 1627 C CA . LEU A 1 196 ? 4.742 -7.822 11.543 1.00 94.75 196 LEU A CA 1
ATOM 1628 C C . LEU A 1 196 ? 3.858 -7.334 12.700 1.00 94.75 196 LEU A C 1
ATOM 1630 O O . LEU A 1 196 ? 3.935 -7.862 13.803 1.00 94.75 196 LEU A O 1
ATOM 1634 N N . THR A 1 197 ? 2.993 -6.353 12.443 1.00 95.75 197 THR A N 1
ATOM 1635 C CA . THR A 1 197 ? 2.079 -5.774 13.446 1.00 95.75 197 THR A CA 1
ATOM 1636 C C . THR A 1 197 ? 0.755 -6.524 13.576 1.00 95.75 197 THR A C 1
ATOM 1638 O O . THR A 1 197 ? -0.066 -6.161 14.410 1.00 95.75 197 THR A O 1
ATOM 1641 N N . GLN A 1 198 ? 0.561 -7.600 12.803 1.00 97.00 198 GLN A N 1
ATOM 1642 C CA . GLN A 1 198 ? -0.680 -8.379 12.767 1.00 97.00 198 GLN A CA 1
ATOM 1643 C C . GLN A 1 198 ? -1.904 -7.515 12.426 1.00 97.00 198 GLN A C 1
ATOM 1645 O O . GLN A 1 198 ? -2.978 -7.641 13.008 1.00 97.00 198 GLN A O 1
ATOM 1650 N N . ASN A 1 199 ? -1.756 -6.648 11.431 1.00 97.75 199 ASN A N 1
ATOM 1651 C CA . ASN A 1 199 ? -2.819 -5.823 10.883 1.00 97.75 199 ASN A CA 1
ATOM 1652 C C . ASN A 1 199 ? -3.328 -6.376 9.548 1.00 97.75 199 ASN A C 1
ATOM 1654 O O . ASN A 1 199 ? -2.534 -6.825 8.716 1.00 97.75 199 ASN A O 1
ATOM 1658 N N . PRO A 1 200 ? -4.642 -6.294 9.285 1.00 98.50 200 PRO A N 1
ATOM 1659 C CA . PRO A 1 200 ? -5.139 -6.474 7.937 1.00 98.50 200 PRO A CA 1
ATOM 1660 C C . PRO A 1 200 ? -4.697 -5.322 7.027 1.00 98.50 200 PRO A C 1
ATOM 1662 O O . PRO A 1 200 ? -4.405 -4.217 7.492 1.00 98.50 200 PRO A O 1
ATOM 1665 N N . PHE A 1 201 ? -4.660 -5.577 5.719 1.00 98.81 201 PHE A N 1
ATOM 1666 C CA . PHE A 1 201 ? -4.199 -4.603 4.731 1.00 98.81 201 PHE A CA 1
ATOM 1667 C C . PHE A 1 201 ? -5.006 -4.655 3.432 1.00 98.81 201 PHE A C 1
ATOM 1669 O O . PHE A 1 201 ? -5.498 -5.711 3.030 1.00 98.81 201 PHE A O 1
ATOM 1676 N N . ILE A 1 202 ? -5.069 -3.514 2.750 1.00 98.75 202 ILE A N 1
ATOM 1677 C CA . ILE A 1 202 ? -5.491 -3.369 1.354 1.00 98.75 202 ILE A CA 1
ATOM 1678 C C . ILE A 1 202 ? -4.292 -2.809 0.603 1.00 98.75 202 ILE A C 1
ATOM 1680 O O . ILE A 1 202 ? -3.687 -1.837 1.044 1.00 98.75 202 ILE A O 1
ATOM 1684 N N . ILE A 1 203 ? -3.924 -3.427 -0.516 1.00 97.88 203 ILE A N 1
ATOM 1685 C CA . ILE A 1 203 ? -2.659 -3.131 -1.189 1.00 97.88 203 ILE A CA 1
ATOM 1686 C C . ILE A 1 203 ? -2.855 -2.575 -2.597 1.00 97.88 203 ILE A C 1
ATOM 1688 O O . ILE A 1 203 ? -3.449 -3.207 -3.466 1.00 97.88 203 ILE A O 1
ATOM 1692 N N . PHE A 1 204 ? -2.272 -1.408 -2.849 1.00 97.31 204 PHE A N 1
ATOM 1693 C CA . PHE A 1 204 ? -1.982 -0.920 -4.186 1.00 97.31 204 PHE A CA 1
ATOM 1694 C C . PHE A 1 204 ? -0.576 -1.382 -4.594 1.00 97.31 204 PHE A C 1
ATOM 1696 O O . PHE A 1 204 ? 0.426 -0.724 -4.303 1.00 97.31 204 PHE A O 1
ATOM 1703 N N . GLY A 1 205 ? -0.510 -2.541 -5.248 1.00 95.00 205 GLY A N 1
ATOM 1704 C CA . GLY A 1 205 ? 0.703 -3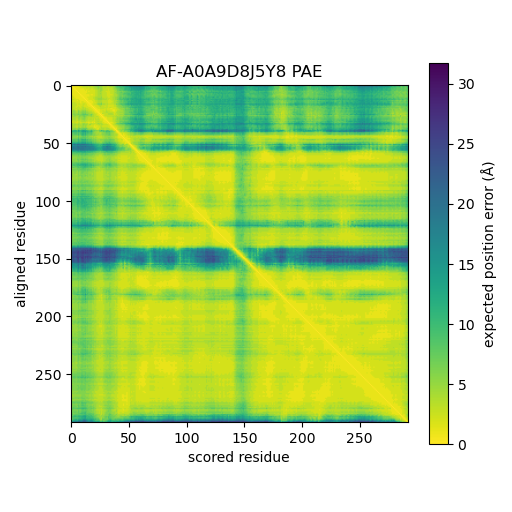.120 -5.831 1.00 95.00 205 GLY A CA 1
ATOM 1705 C C . GLY A 1 205 ? 0.573 -3.334 -7.343 1.00 95.00 205 GLY A C 1
ATOM 1706 O O . GLY A 1 205 ? -0.328 -2.759 -7.956 1.00 95.00 205 GLY A O 1
ATOM 1707 N N . PRO A 1 206 ? 1.459 -4.121 -7.974 1.00 93.19 206 PRO A N 1
ATOM 1708 C CA . PRO A 1 206 ? 1.282 -4.590 -9.346 1.00 93.19 206 PRO A CA 1
ATOM 1709 C C . PRO A 1 206 ? 0.121 -5.593 -9.448 1.00 93.19 206 PRO A C 1
ATOM 1711 O O . PRO A 1 206 ? -0.366 -6.096 -8.440 1.00 93.19 206 PRO A O 1
ATOM 1714 N N . ALA A 1 207 ? -0.339 -5.876 -10.670 1.00 93.19 207 ALA A N 1
ATOM 1715 C CA . ALA A 1 207 ? -1.368 -6.895 -10.896 1.00 93.19 207 ALA A CA 1
ATOM 1716 C C . ALA A 1 207 ? -0.925 -8.276 -10.423 1.00 93.19 207 ALA A C 1
ATOM 1718 O O . ALA A 1 207 ? 0.228 -8.654 -10.634 1.00 93.19 207 ALA A O 1
ATOM 1719 N N . ASN A 1 208 ? -1.864 -9.030 -9.841 1.00 94.12 208 ASN A N 1
ATOM 1720 C CA . ASN A 1 208 ? -1.630 -10.343 -9.237 1.00 94.12 208 ASN A CA 1
ATOM 1721 C C . ASN A 1 208 ? -0.712 -10.313 -8.000 1.00 94.12 208 ASN A C 1
ATOM 1723 O O . ASN A 1 208 ? -0.074 -11.323 -7.680 1.00 94.12 208 ASN A O 1
ATOM 1727 N N . PHE A 1 209 ? -0.600 -9.178 -7.302 1.00 95.62 209 PHE A N 1
ATOM 1728 C CA . PHE A 1 209 ? 0.226 -9.102 -6.100 1.00 95.62 209 PHE A CA 1
ATOM 1729 C C . PHE A 1 209 ? -0.276 -10.071 -5.029 1.00 95.62 209 PHE A C 1
ATOM 1731 O O . PHE A 1 209 ? 0.518 -10.846 -4.499 1.00 95.62 209 PHE A O 1
ATOM 1738 N N . LEU A 1 210 ? -1.578 -10.080 -4.729 1.00 97.19 210 LEU A N 1
ATOM 1739 C CA . LEU A 1 210 ? -2.154 -10.994 -3.739 1.00 97.19 210 LEU A CA 1
ATOM 1740 C C . LEU A 1 210 ? -2.073 -12.451 -4.190 1.00 97.19 210 LEU A C 1
ATOM 1742 O O . LEU A 1 210 ? -1.859 -13.331 -3.354 1.00 97.19 210 LEU A O 1
ATOM 1746 N N . LYS A 1 211 ? -2.212 -12.725 -5.492 1.00 94.94 211 LYS A N 1
ATOM 1747 C CA . LYS A 1 211 ? -1.988 -14.072 -6.043 1.00 94.94 211 LYS A CA 1
ATOM 1748 C C . LYS A 1 211 ? -0.567 -14.567 -5.742 1.00 94.94 211 LYS A C 1
ATOM 1750 O O . LYS A 1 211 ? -0.403 -15.655 -5.188 1.00 94.94 211 LYS A O 1
ATOM 1755 N N . ASN A 1 212 ? 0.447 -13.756 -6.039 1.00 94.19 212 ASN A N 1
ATOM 1756 C CA . ASN A 1 212 ? 1.851 -14.093 -5.779 1.00 94.19 212 ASN A CA 1
ATOM 1757 C C . ASN A 1 212 ? 2.164 -14.121 -4.274 1.00 94.19 212 ASN A C 1
ATOM 1759 O O . ASN A 1 212 ? 2.923 -14.956 -3.795 1.00 94.19 212 ASN A O 1
ATOM 1763 N N . PHE A 1 213 ? 1.527 -13.258 -3.488 1.00 96.00 213 PHE A N 1
ATOM 1764 C CA . PHE A 1 213 ? 1.639 -13.270 -2.033 1.00 96.00 213 PHE A CA 1
ATOM 1765 C C . PHE A 1 213 ? 1.122 -14.588 -1.433 1.00 96.00 213 PHE A C 1
ATOM 1767 O O . PHE A 1 213 ? 1.763 -15.169 -0.555 1.00 96.00 213 PHE A O 1
ATOM 1774 N N . LYS A 1 214 ? 0.009 -15.117 -1.956 1.00 96.56 214 LYS A N 1
ATOM 1775 C CA . LYS A 1 214 ? -0.543 -16.417 -1.547 1.00 96.56 214 LYS A CA 1
ATOM 1776 C C . LYS A 1 214 ? 0.378 -17.586 -1.904 1.00 96.56 214 LYS A C 1
ATOM 1778 O O . LYS A 1 214 ? 0.509 -18.505 -1.097 1.00 96.56 214 LYS A O 1
ATOM 1783 N N . SER A 1 215 ? 1.064 -17.555 -3.051 1.00 94.62 215 SER A N 1
ATOM 1784 C CA . SER A 1 215 ? 2.001 -18.632 -3.426 1.00 94.62 215 SER A CA 1
ATOM 1785 C C . SER A 1 215 ? 3.210 -18.713 -2.480 1.00 94.62 215 SER A C 1
ATOM 1787 O O . SER A 1 215 ? 3.725 -19.803 -2.211 1.00 94.62 215 SER A O 1
ATOM 1789 N N . LEU A 1 216 ? 3.594 -17.594 -1.854 1.00 95.81 216 LEU A N 1
ATOM 1790 C CA . LEU A 1 216 ? 4.591 -17.578 -0.780 1.00 95.81 216 LEU A CA 1
ATOM 1791 C C . LEU A 1 216 ? 4.128 -18.276 0.509 1.00 95.81 216 LEU A C 1
ATOM 1793 O O . LEU A 1 216 ? 4.966 -18.621 1.343 1.00 95.81 216 LEU A O 1
ATOM 1797 N N . GLY A 1 217 ? 2.843 -18.609 0.635 1.00 97.25 217 GLY A N 1
ATOM 1798 C CA . GLY A 1 217 ? 2.252 -19.287 1.791 1.00 97.25 217 GLY A CA 1
ATOM 1799 C C . GLY A 1 217 ? 1.486 -18.351 2.724 1.00 97.25 217 GLY A C 1
ATOM 1800 O O . GLY A 1 217 ? 0.921 -18.815 3.714 1.00 97.25 217 GLY A O 1
ATOM 1801 N N . PHE A 1 218 ? 1.437 -17.054 2.418 1.00 98.44 218 PHE A N 1
ATOM 1802 C CA . PHE A 1 218 ? 0.597 -16.110 3.142 1.00 98.44 218 PHE A CA 1
ATOM 1803 C C . PHE A 1 218 ? -0.885 -16.271 2.775 1.00 98.44 218 PHE A C 1
ATOM 1805 O O . PHE A 1 218 ? -1.259 -16.863 1.764 1.00 98.44 218 PHE A O 1
ATOM 1812 N N . LYS A 1 219 ? -1.750 -15.713 3.613 1.00 98.56 219 LYS A N 1
ATOM 1813 C CA . LYS A 1 219 ? -3.195 -15.620 3.414 1.00 98.56 219 LYS A CA 1
ATOM 1814 C C . LYS A 1 219 ? -3.594 -14.161 3.216 1.00 98.56 219 LYS A C 1
ATOM 1816 O O . LYS A 1 219 ? -2.923 -13.250 3.694 1.00 98.56 219 LYS A O 1
ATOM 1821 N N . SER A 1 220 ? -4.714 -13.954 2.540 1.00 97.50 220 SER A N 1
ATOM 1822 C CA . SER A 1 220 ? -5.326 -12.640 2.346 1.00 97.50 220 SER A CA 1
ATOM 1823 C C . SER A 1 220 ? -6.710 -12.578 3.007 1.00 97.50 220 SER A C 1
ATOM 1825 O O . SER A 1 220 ? -7.098 -13.494 3.740 1.00 97.50 220 SER A O 1
ATOM 1827 N N . PHE A 1 221 ? -7.466 -11.517 2.748 1.00 98.44 221 PHE A N 1
ATOM 1828 C CA . PHE A 1 221 ? -8.696 -11.159 3.448 1.00 98.44 221 PHE A CA 1
ATOM 1829 C C . PHE A 1 221 ? -9.958 -11.322 2.586 1.00 98.44 221 PHE A C 1
ATOM 1831 O O . PHE A 1 221 ? -11.003 -10.777 2.929 1.00 98.44 221 PHE A O 1
ATOM 1838 N N . TYR A 1 222 ? -9.909 -12.151 1.534 1.00 97.38 222 TYR A N 1
ATOM 1839 C CA . TYR A 1 222 ? -11.033 -12.429 0.617 1.00 97.38 222 TYR A CA 1
ATOM 1840 C C . TYR A 1 222 ? -12.341 -12.884 1.296 1.00 97.38 222 TYR A C 1
ATOM 1842 O O . TYR A 1 222 ? -13.412 -12.827 0.701 1.00 97.38 222 TYR A O 1
ATOM 1850 N N . LYS A 1 223 ? -12.274 -13.381 2.539 1.00 97.81 223 LYS A N 1
ATOM 1851 C CA . LYS A 1 223 ? -13.457 -13.754 3.336 1.00 97.81 223 LYS A CA 1
ATOM 1852 C C . LYS A 1 223 ? -14.205 -12.546 3.911 1.00 97.81 223 LYS A C 1
ATOM 1854 O O . LYS A 1 223 ? -15.332 -12.700 4.368 1.00 97.81 223 LYS A O 1
ATOM 1859 N N . PHE A 1 224 ? -13.557 -11.386 3.948 1.00 98.00 224 PHE A N 1
ATOM 1860 C CA . PHE A 1 224 ? -14.043 -10.167 4.590 1.00 98.00 224 PHE A CA 1
ATOM 1861 C C . PHE A 1 224 ? -14.390 -9.084 3.571 1.00 98.00 224 PHE A C 1
ATOM 1863 O O . PHE A 1 224 ? -15.302 -8.296 3.811 1.00 98.00 224 PHE A O 1
ATOM 1870 N N . TRP A 1 225 ? -13.706 -9.067 2.427 1.00 97.81 225 TRP A N 1
ATOM 1871 C CA . TRP A 1 225 ? -14.007 -8.167 1.323 1.00 97.81 225 TRP A CA 1
ATOM 1872 C C . TRP A 1 225 ? -13.601 -8.744 -0.029 1.00 97.81 225 TRP A C 1
ATOM 1874 O O . TRP A 1 225 ? -12.839 -9.702 -0.117 1.00 97.81 225 TRP A O 1
ATOM 1884 N N . ASP A 1 226 ? -14.112 -8.115 -1.085 1.00 96.94 226 ASP A N 1
ATOM 1885 C CA . ASP A 1 226 ? -13.726 -8.416 -2.456 1.00 96.94 226 ASP A CA 1
ATOM 1886 C C . ASP A 1 226 ? -12.281 -7.962 -2.736 1.00 96.94 226 ASP A C 1
ATOM 1888 O O . ASP A 1 226 ? -11.919 -6.809 -2.497 1.00 96.94 226 ASP A O 1
ATOM 1892 N N . GLU A 1 227 ? -11.463 -8.884 -3.240 1.00 97.75 227 GLU A N 1
ATOM 1893 C CA . GLU A 1 227 ? -10.053 -8.672 -3.588 1.00 97.75 227 GLU A CA 1
ATOM 1894 C C . GLU A 1 227 ? -9.824 -8.574 -5.103 1.00 97.75 227 GLU A C 1
ATOM 1896 O O . GLU A 1 227 ? -8.675 -8.531 -5.539 1.00 97.75 227 GLU A O 1
ATOM 1901 N N . SER A 1 228 ? -10.891 -8.493 -5.911 1.00 96.69 228 SER A N 1
ATOM 1902 C CA . SER A 1 228 ? -10.811 -8.337 -7.376 1.00 96.69 228 SER A CA 1
ATOM 1903 C C . SER A 1 228 ? -9.990 -7.121 -7.830 1.00 96.69 228 SER A C 1
ATOM 1905 O O . SER A 1 228 ? -9.494 -7.082 -8.954 1.00 96.69 228 SER A O 1
ATOM 1907 N N . TYR A 1 229 ? -9.747 -6.150 -6.940 1.00 96.94 229 TYR A N 1
ATOM 1908 C CA . TYR A 1 229 ? -8.825 -5.044 -7.202 1.00 96.94 229 TYR A CA 1
ATOM 1909 C C . TYR A 1 229 ? -7.393 -5.506 -7.538 1.00 96.94 229 TYR A C 1
ATOM 1911 O O . TYR A 1 229 ? -6.633 -4.750 -8.157 1.00 96.94 229 TYR A O 1
ATOM 1919 N N . ASP A 1 230 ? -7.000 -6.721 -7.138 1.00 96.75 230 ASP A N 1
ATOM 1920 C CA . ASP A 1 230 ? -5.686 -7.297 -7.441 1.00 96.75 230 ASP A CA 1
ATOM 1921 C C . ASP A 1 230 ? -5.512 -7.595 -8.939 1.00 96.75 230 ASP A C 1
ATOM 1923 O O . ASP A 1 230 ? -4.395 -7.487 -9.452 1.00 96.75 230 ASP A O 1
ATOM 1927 N N . ASP A 1 231 ? -6.609 -7.855 -9.657 1.00 94.81 231 ASP A N 1
ATOM 1928 C CA . ASP A 1 231 ? -6.611 -8.172 -11.092 1.00 94.81 231 ASP A CA 1
ATOM 1929 C C . ASP A 1 231 ? -6.507 -6.919 -11.978 1.00 94.81 231 ASP A C 1
ATOM 1931 O O . ASP A 1 231 ? -6.108 -6.989 -13.143 1.00 94.81 231 ASP A O 1
ATOM 1935 N N . PHE A 1 232 ? -6.853 -5.746 -11.439 1.00 94.75 232 PHE A N 1
ATOM 1936 C CA . PHE A 1 232 ? -6.845 -4.486 -12.186 1.00 94.75 232 PHE A CA 1
ATOM 1937 C C . PHE A 1 232 ? -5.458 -3.834 -12.243 1.00 94.75 232 PHE A C 1
ATOM 1939 O O . PHE A 1 232 ? -4.471 -4.349 -11.740 1.00 94.75 232 PHE A O 1
ATOM 1946 N N . ALA A 1 233 ? -5.335 -2.679 -12.892 1.00 93.00 233 ALA A N 1
ATOM 1947 C CA . ALA A 1 233 ? -4.123 -1.862 -12.863 1.00 93.00 233 ALA A CA 1
ATOM 1948 C C . ALA A 1 233 ? -4.485 -0.378 -12.975 1.00 93.00 233 ALA A C 1
ATOM 1950 O O . ALA A 1 233 ? -5.579 -0.027 -13.431 1.00 93.00 233 ALA A O 1
ATOM 1951 N N . GLY A 1 234 ? -3.563 0.495 -12.567 1.00 93.94 234 GLY A N 1
ATOM 1952 C CA . GLY A 1 234 ? -3.732 1.943 -12.683 1.00 93.94 234 GLY A CA 1
ATOM 1953 C C . GLY A 1 234 ? -5.023 2.445 -12.025 1.00 93.94 234 GLY A C 1
ATOM 1954 O O . GLY A 1 234 ? -5.403 1.997 -10.943 1.00 93.94 234 GLY A O 1
ATOM 1955 N N . VAL A 1 235 ? -5.711 3.367 -12.700 1.00 94.69 235 VAL A N 1
ATOM 1956 C CA . VAL A 1 235 ? -6.950 4.006 -12.216 1.00 94.69 235 VAL A CA 1
ATOM 1957 C C . VAL A 1 235 ? -8.067 2.999 -11.910 1.00 94.69 235 VAL A C 1
ATOM 1959 O O . VAL A 1 235 ? -8.843 3.209 -10.985 1.00 94.69 235 VAL A O 1
ATOM 1962 N N . MET A 1 236 ? -8.151 1.878 -12.638 1.00 95.00 236 MET A N 1
ATOM 1963 C CA . MET A 1 236 ? -9.182 0.861 -12.371 1.00 95.00 236 MET A CA 1
ATOM 1964 C C . MET A 1 236 ? -8.987 0.206 -11.002 1.00 95.00 236 MET A C 1
ATOM 1966 O O . MET A 1 236 ? -9.964 -0.013 -10.289 1.00 95.00 236 MET A O 1
ATOM 1970 N N . ARG A 1 237 ? -7.731 -0.041 -10.603 1.00 95.94 237 ARG A N 1
ATOM 1971 C CA . ARG A 1 237 ? -7.424 -0.517 -9.250 1.00 95.94 237 ARG A CA 1
ATOM 1972 C C . ARG A 1 237 ? -7.763 0.540 -8.202 1.00 95.94 237 ARG A C 1
ATOM 1974 O O . ARG A 1 237 ? -8.323 0.179 -7.174 1.00 95.94 237 ARG A O 1
ATOM 1981 N N . ILE A 1 238 ? -7.447 1.814 -8.460 1.00 96.00 238 ILE A N 1
ATOM 1982 C CA . ILE A 1 238 ? -7.805 2.913 -7.549 1.00 96.00 238 ILE A CA 1
ATOM 1983 C C . ILE A 1 238 ? -9.308 2.902 -7.276 1.00 96.00 238 ILE A C 1
ATOM 1985 O O . ILE A 1 238 ? -9.693 2.785 -6.121 1.00 96.00 238 ILE A O 1
ATOM 1989 N N . ASN A 1 239 ? -10.140 2.907 -8.321 1.00 95.81 239 ASN A N 1
ATOM 1990 C CA . ASN A 1 239 ? -11.597 2.913 -8.160 1.00 95.81 239 ASN A CA 1
ATOM 1991 C C . ASN A 1 239 ? -12.090 1.713 -7.326 1.00 95.81 239 ASN A C 1
ATOM 1993 O O . ASN A 1 239 ? -12.971 1.852 -6.483 1.00 95.81 239 ASN A O 1
ATOM 1997 N N . ALA A 1 240 ? -11.531 0.519 -7.554 1.00 97.62 240 ALA A N 1
ATOM 1998 C CA . ALA A 1 240 ? -11.916 -0.674 -6.801 1.00 97.62 240 ALA A CA 1
ATOM 1999 C C . ALA A 1 240 ? -11.510 -0.583 -5.317 1.00 97.62 240 ALA A C 1
ATOM 2001 O O . ALA A 1 240 ? -12.277 -0.987 -4.441 1.00 97.62 240 ALA A O 1
ATOM 2002 N N . ILE A 1 241 ? -10.336 -0.014 -5.027 1.00 98.50 241 ILE A N 1
ATOM 2003 C CA . ILE A 1 241 ? -9.875 0.237 -3.656 1.00 98.50 241 ILE A CA 1
ATOM 2004 C C . ILE A 1 241 ? -10.713 1.329 -2.979 1.00 98.50 241 ILE A C 1
ATOM 2006 O O . ILE A 1 241 ? -11.072 1.156 -1.820 1.00 98.50 241 ILE A O 1
ATOM 2010 N N . GLU A 1 242 ? -11.089 2.402 -3.677 1.00 98.19 242 GLU A N 1
ATOM 2011 C CA . GLU A 1 242 ? -11.990 3.443 -3.152 1.00 98.19 242 GLU A CA 1
ATOM 2012 C C . GLU A 1 242 ? -13.337 2.860 -2.725 1.00 98.19 242 GLU A C 1
ATOM 2014 O O . GLU A 1 242 ? -13.771 3.083 -1.599 1.00 98.19 242 GLU A O 1
ATOM 2019 N N . ILE A 1 243 ? -13.951 2.017 -3.563 1.00 98.31 243 ILE A N 1
ATOM 2020 C CA . ILE A 1 243 ? -15.202 1.319 -3.223 1.00 98.31 243 ILE A CA 1
ATOM 2021 C C . ILE A 1 243 ? -15.037 0.488 -1.942 1.00 98.31 243 ILE A C 1
ATOM 2023 O O . ILE A 1 243 ? -15.957 0.398 -1.125 1.00 98.31 243 ILE A O 1
ATOM 2027 N N . LEU A 1 244 ? -13.879 -0.148 -1.757 1.00 98.31 244 LEU A N 1
ATOM 2028 C CA . LEU A 1 244 ? -13.595 -0.913 -0.549 1.00 98.31 244 LEU A CA 1
ATOM 2029 C C . LEU A 1 244 ? -13.393 -0.005 0.675 1.00 98.31 244 LEU A C 1
ATOM 2031 O O . LEU A 1 244 ? -13.942 -0.297 1.739 1.00 98.31 244 LEU A O 1
ATOM 2035 N N . ILE A 1 245 ? -12.677 1.110 0.518 1.00 98.75 245 ILE A N 1
ATOM 2036 C CA . ILE A 1 245 ? -12.523 2.139 1.555 1.00 98.75 245 ILE A CA 1
ATOM 2037 C C . ILE A 1 245 ? -13.904 2.652 1.982 1.00 98.75 245 ILE A C 1
ATOM 2039 O O . ILE A 1 245 ? -14.220 2.618 3.168 1.00 98.75 245 ILE A O 1
ATOM 2043 N N . GLU A 1 246 ? -14.778 3.023 1.046 1.00 98.69 246 GLU A N 1
ATOM 2044 C CA . GLU A 1 246 ? -16.136 3.496 1.346 1.00 98.69 246 GLU A CA 1
ATOM 2045 C C . GLU A 1 246 ? -16.979 2.462 2.102 1.00 98.69 246 GLU A C 1
ATOM 2047 O O . GLU A 1 246 ? -17.771 2.819 2.977 1.00 98.69 246 GLU A O 1
ATOM 2052 N N . LYS A 1 247 ? -16.831 1.171 1.776 1.00 98.44 247 LYS A N 1
ATOM 2053 C CA . LYS A 1 247 ? -17.514 0.085 2.497 1.00 98.44 247 LYS A CA 1
ATOM 2054 C C . LYS A 1 247 ? -17.021 -0.020 3.937 1.00 98.44 247 LYS A C 1
ATOM 2056 O O . LYS A 1 247 ? -17.844 -0.076 4.846 1.00 98.44 247 LYS A O 1
ATOM 2061 N N . ILE A 1 248 ? -15.705 -0.017 4.149 1.00 98.62 248 ILE A N 1
ATOM 2062 C CA . ILE A 1 248 ? -15.106 -0.128 5.489 1.00 98.62 248 ILE A CA 1
ATOM 2063 C C . ILE A 1 248 ? -15.403 1.123 6.323 1.00 98.62 248 ILE A C 1
ATOM 2065 O O . ILE A 1 248 ? -15.691 1.005 7.511 1.00 98.62 248 ILE A O 1
ATOM 2069 N N . ALA A 1 249 ? -15.405 2.310 5.711 1.00 98.62 249 ALA A N 1
ATOM 2070 C CA . ALA A 1 249 ? -15.692 3.581 6.378 1.00 98.62 249 ALA A CA 1
ATOM 2071 C C . ALA A 1 249 ? -17.092 3.623 7.018 1.00 98.62 249 ALA A C 1
ATOM 2073 O O . ALA A 1 249 ? -17.300 4.332 8.000 1.00 98.62 249 ALA A O 1
ATOM 2074 N N . LYS A 1 250 ? -18.045 2.840 6.491 1.00 98.50 250 LYS A N 1
ATOM 2075 C CA . LYS A 1 250 ? -19.414 2.731 7.021 1.00 98.50 250 LYS A CA 1
ATOM 2076 C C . LYS A 1 250 ? -19.523 1.834 8.255 1.00 98.50 250 LYS A C 1
ATOM 2078 O O . LYS A 1 250 ? -20.542 1.891 8.937 1.00 98.50 250 LYS A O 1
ATOM 2083 N N . CYS A 1 251 ? -18.513 1.017 8.553 1.00 98.38 251 CYS A N 1
ATOM 2084 C CA . CYS A 1 251 ? -18.521 0.159 9.733 1.00 98.38 251 CYS A CA 1
ATOM 2085 C C . CYS A 1 251 ? -18.299 0.976 11.012 1.00 98.38 251 CYS A C 1
ATOM 2087 O O . CYS A 1 251 ? -17.443 1.858 11.084 1.00 98.38 251 CYS A O 1
ATOM 2089 N N . SER A 1 252 ? -19.021 0.640 12.070 1.00 98.12 252 SER A N 1
ATOM 2090 C CA . SER A 1 252 ? -18.766 1.126 13.423 1.00 98.12 252 SER A CA 1
ATOM 2091 C C . SER A 1 252 ? -17.484 0.517 14.007 1.00 98.12 252 SER A C 1
ATOM 2093 O O . SER A 1 252 ? -17.035 -0.561 13.614 1.00 98.12 252 SER A O 1
ATOM 2095 N N . LYS A 1 253 ? -16.911 1.160 15.033 1.00 96.31 253 LYS A N 1
ATOM 2096 C CA . LYS A 1 253 ? -15.736 0.621 15.749 1.00 96.31 253 LYS A CA 1
ATOM 2097 C C . LYS A 1 253 ? -15.989 -0.765 16.361 1.00 96.31 253 LYS A C 1
ATOM 2099 O O . LYS A 1 253 ? -15.049 -1.545 16.498 1.00 96.31 253 LYS A O 1
ATOM 2104 N N . ILE A 1 254 ? -17.238 -1.072 16.724 1.00 97.75 254 ILE A N 1
ATOM 2105 C CA . ILE A 1 254 ? -17.630 -2.385 17.254 1.00 97.75 254 ILE A CA 1
ATOM 2106 C C . ILE A 1 254 ? -17.553 -3.434 16.141 1.00 97.75 254 ILE A C 1
ATOM 2108 O O . ILE A 1 254 ? -16.856 -4.432 16.309 1.00 97.75 254 ILE A O 1
ATOM 2112 N N . GLU A 1 255 ? -18.168 -3.169 14.985 1.00 98.44 255 GLU A N 1
ATOM 2113 C CA . GLU A 1 255 ? -18.117 -4.070 13.824 1.00 98.44 255 GLU A CA 1
ATOM 2114 C C . GLU A 1 255 ? -16.678 -4.307 13.354 1.00 98.44 255 GLU A C 1
ATOM 2116 O O . GLU A 1 255 ? -16.297 -5.446 13.087 1.00 98.44 255 GLU A O 1
ATOM 2121 N N . LEU A 1 256 ? -15.843 -3.261 13.323 1.00 98.50 256 LEU A N 1
ATOM 2122 C CA . LEU A 1 256 ? -14.423 -3.400 12.987 1.00 98.50 256 LEU A CA 1
ATOM 2123 C C . LEU A 1 256 ? -13.669 -4.278 13.986 1.00 98.50 256 LEU A C 1
ATOM 2125 O O . LEU A 1 256 ? -12.842 -5.097 13.589 1.00 98.50 256 LEU A O 1
ATOM 2129 N N . LYS A 1 257 ? -13.953 -4.145 15.285 1.00 97.81 257 LYS A N 1
ATOM 2130 C CA . LYS A 1 257 ? -13.334 -4.978 16.322 1.00 97.81 257 LYS A CA 1
ATOM 2131 C C . LYS A 1 257 ? -13.758 -6.441 16.196 1.00 97.81 257 LYS A C 1
ATOM 2133 O O . LYS A 1 257 ? -12.921 -7.334 16.313 1.00 97.81 257 LYS A O 1
ATOM 2138 N N . GLU A 1 258 ? -15.034 -6.702 15.934 1.00 98.31 258 GLU A N 1
ATOM 2139 C CA . GLU A 1 258 ? -15.532 -8.058 15.687 1.00 98.31 258 GLU A CA 1
ATOM 2140 C C . GLU A 1 258 ? -14.939 -8.663 14.412 1.00 98.31 258 GLU A C 1
ATOM 2142 O O . GLU A 1 258 ? -14.547 -9.833 14.401 1.00 98.31 258 GLU A O 1
ATOM 2147 N N . MET A 1 259 ? -14.833 -7.864 13.350 1.00 98.56 259 MET A N 1
ATOM 2148 C CA . MET A 1 259 ? -14.198 -8.264 12.099 1.00 98.56 259 MET A CA 1
ATOM 2149 C C . MET A 1 259 ? -12.715 -8.586 12.314 1.00 98.56 259 MET A C 1
ATOM 2151 O O . MET A 1 259 ? -12.261 -9.649 11.894 1.00 98.56 259 MET A O 1
ATOM 2155 N N . TYR A 1 260 ? -11.986 -7.738 13.046 1.00 98.44 260 TYR A N 1
ATOM 2156 C CA . TYR A 1 260 ? -10.591 -7.975 13.419 1.00 98.44 260 TYR A CA 1
ATOM 2157 C C . TYR A 1 260 ? -10.425 -9.283 14.201 1.00 98.44 260 TYR A C 1
ATOM 2159 O O . TYR A 1 260 ? -9.563 -10.093 13.867 1.00 98.44 260 TYR A O 1
ATOM 2167 N N . ASN A 1 261 ? -11.292 -9.552 15.184 1.00 98.19 261 ASN A N 1
ATOM 2168 C CA . ASN A 1 261 ? -11.242 -10.799 15.953 1.00 98.19 261 ASN A CA 1
ATOM 2169 C C . ASN A 1 261 ? -11.390 -12.039 15.057 1.00 98.19 261 ASN A C 1
ATOM 2171 O O . ASN A 1 261 ? -10.701 -13.037 15.257 1.00 98.19 261 ASN A O 1
ATOM 2175 N N . LYS A 1 262 ? -12.244 -11.969 14.029 1.00 98.56 262 LYS A N 1
ATOM 2176 C CA . LYS A 1 262 ? -12.393 -13.041 13.029 1.00 98.56 262 LYS A CA 1
ATOM 2177 C C . LYS A 1 262 ? -11.166 -13.168 12.113 1.00 98.56 262 LYS A C 1
ATOM 2179 O O . LYS A 1 262 ? -10.943 -14.241 11.552 1.00 98.56 262 LYS A O 1
ATOM 2184 N N . MET A 1 263 ? -10.371 -12.108 11.955 1.00 98.44 263 MET A N 1
ATOM 2185 C CA . MET A 1 263 ? -9.135 -12.102 11.163 1.00 98.44 263 MET A CA 1
ATOM 2186 C C . MET A 1 263 ? -7.923 -12.664 11.916 1.00 98.44 263 MET A C 1
ATOM 2188 O O . MET A 1 263 ? -6.985 -13.088 11.243 1.00 98.44 263 MET A O 1
ATOM 2192 N N . ILE A 1 264 ? -7.938 -12.731 13.256 1.00 97.88 264 ILE A N 1
ATOM 2193 C CA . ILE A 1 264 ? -6.795 -13.176 14.086 1.00 97.88 264 ILE A CA 1
ATOM 2194 C C . ILE A 1 264 ? -6.112 -14.447 13.544 1.00 97.88 264 ILE A C 1
ATOM 2196 O O . ILE A 1 264 ? -4.908 -14.389 13.307 1.00 97.88 264 ILE A O 1
ATOM 2200 N N . PRO A 1 265 ? -6.821 -15.543 13.192 1.00 98.38 265 PRO A N 1
ATOM 2201 C CA . PRO A 1 265 ? -6.160 -16.746 12.670 1.00 98.38 265 PRO A CA 1
ATOM 2202 C C . PRO A 1 265 ? -5.410 -16.532 11.343 1.00 98.38 265 PRO A C 1
ATOM 2204 O O . PRO A 1 265 ? -4.457 -17.243 11.025 1.00 98.38 265 PRO A O 1
ATOM 2207 N N . THR A 1 266 ? -5.855 -15.573 10.526 1.00 98.69 266 THR A N 1
ATOM 2208 C CA . THR A 1 266 ? -5.181 -15.182 9.275 1.00 98.69 266 THR A CA 1
ATOM 2209 C C . THR A 1 266 ? -3.938 -14.350 9.576 1.00 98.69 266 THR A C 1
ATOM 2211 O O . THR A 1 266 ? -2.893 -14.561 8.963 1.00 98.69 266 THR A O 1
ATOM 2214 N N . LEU A 1 267 ? -4.042 -13.440 10.545 1.00 98.12 267 LEU A N 1
ATOM 2215 C CA . LEU A 1 267 ? -2.971 -12.539 10.962 1.00 98.12 267 LEU A CA 1
ATOM 2216 C C . LEU A 1 267 ? -1.832 -13.300 11.655 1.00 98.12 267 LEU A C 1
ATOM 2218 O O . LEU A 1 267 ? -0.676 -13.140 11.272 1.00 98.12 267 LEU A O 1
ATOM 2222 N N . GLU A 1 268 ? -2.154 -14.201 12.585 1.00 97.44 268 GLU A N 1
ATOM 2223 C CA . GLU A 1 268 ? -1.185 -15.075 13.261 1.00 97.44 268 GLU A CA 1
ATOM 2224 C C . GLU A 1 268 ? -0.471 -16.006 12.273 1.00 97.44 268 GLU A C 1
ATOM 2226 O O . GLU A 1 268 ? 0.750 -16.162 12.333 1.00 97.44 268 GLU A O 1
ATOM 2231 N N . HIS A 1 269 ? -1.215 -16.578 11.316 1.00 98.44 269 HIS A N 1
ATOM 2232 C CA . HIS A 1 269 ? -0.638 -17.376 10.230 1.00 98.44 269 HIS A CA 1
ATOM 2233 C C . HIS A 1 269 ? 0.363 -16.553 9.419 1.00 98.44 269 HIS A C 1
ATOM 2235 O O . HIS A 1 269 ? 1.494 -16.988 9.219 1.00 98.44 269 HIS A O 1
ATOM 2241 N N . ASN A 1 270 ? -0.027 -15.355 8.978 1.00 98.38 270 ASN A N 1
ATOM 2242 C CA . ASN A 1 270 ? 0.846 -14.489 8.191 1.00 98.38 270 ASN A CA 1
ATOM 2243 C C . ASN A 1 270 ? 2.095 -14.074 8.972 1.00 98.38 270 ASN A C 1
ATOM 2245 O O . ASN A 1 270 ? 3.192 -14.118 8.424 1.00 98.38 270 ASN A O 1
ATOM 2249 N N . HIS A 1 271 ? 1.948 -13.737 10.250 1.00 96.25 271 HIS A N 1
ATOM 2250 C CA . HIS A 1 271 ? 3.066 -13.407 11.128 1.00 96.25 271 HIS A CA 1
ATOM 2251 C C . HIS A 1 271 ? 4.022 -14.599 11.319 1.00 96.25 271 HIS A C 1
ATOM 2253 O O . HIS A 1 271 ? 5.241 -14.442 11.254 1.00 96.25 271 HIS A O 1
ATOM 2259 N N . SER A 1 272 ? 3.496 -15.817 11.490 1.00 96.56 272 SER A N 1
ATOM 2260 C CA . SER A 1 272 ? 4.306 -17.040 11.590 1.00 96.56 272 SER A CA 1
ATOM 2261 C C . SER A 1 272 ? 5.051 -17.363 10.286 1.00 96.56 272 SER A C 1
ATOM 2263 O O . SER A 1 272 ? 6.253 -17.645 10.313 1.00 96.56 272 SER A O 1
ATOM 2265 N N . VAL A 1 273 ? 4.374 -17.257 9.136 1.00 97.56 273 VAL A N 1
ATOM 2266 C CA . VAL A 1 273 ? 5.007 -17.417 7.816 1.00 97.56 273 VAL A CA 1
ATOM 2267 C C . VAL A 1 273 ? 6.102 -16.373 7.630 1.00 97.56 273 VAL A C 1
ATOM 2269 O O . VAL A 1 273 ? 7.215 -16.722 7.250 1.00 97.56 273 VAL A O 1
ATOM 2272 N N . TYR A 1 274 ? 5.833 -15.111 7.962 1.00 96.31 274 TYR A N 1
ATOM 2273 C CA . TYR A 1 274 ? 6.821 -14.043 7.853 1.00 96.31 274 TYR A CA 1
ATOM 2274 C C . TYR A 1 274 ? 8.057 -14.297 8.709 1.00 96.31 274 TYR A C 1
ATOM 2276 O O . TYR A 1 274 ? 9.154 -14.083 8.223 1.00 96.31 274 TYR A O 1
ATOM 2284 N N . ASN A 1 275 ? 7.923 -14.794 9.938 1.00 94.56 275 ASN A N 1
ATOM 2285 C CA . ASN A 1 275 ? 9.080 -15.052 10.804 1.00 94.56 275 ASN A CA 1
ATOM 2286 C C . ASN A 1 275 ? 9.892 -16.301 10.423 1.00 94.56 275 ASN A C 1
ATOM 2288 O O . ASN A 1 275 ? 11.022 -16.451 10.880 1.00 94.56 275 ASN A O 1
ATOM 2292 N N . SER A 1 276 ? 9.330 -17.204 9.617 1.00 95.38 276 SER A N 1
ATOM 2293 C CA . SER A 1 276 ? 9.992 -18.449 9.201 1.00 95.38 276 SER A CA 1
ATOM 2294 C C . SER A 1 276 ? 10.513 -18.419 7.764 1.00 95.38 276 SER A C 1
ATOM 2296 O O . SER A 1 276 ? 11.415 -19.186 7.426 1.00 95.38 276 SER A O 1
ATOM 2298 N N . ILE A 1 277 ? 9.962 -17.554 6.909 1.00 95.38 277 ILE A N 1
ATOM 2299 C CA . ILE A 1 277 ? 10.349 -17.479 5.503 1.00 95.38 277 ILE A CA 1
ATOM 2300 C C . ILE A 1 277 ? 11.748 -16.870 5.348 1.00 95.38 277 ILE A C 1
ATOM 2302 O O . ILE A 1 277 ? 12.077 -15.847 5.947 1.00 95.38 277 ILE A O 1
ATOM 2306 N N . THR A 1 278 ? 12.577 -17.490 4.511 1.00 93.38 278 THR A N 1
ATOM 2307 C CA . THR A 1 278 ? 13.919 -16.987 4.183 1.00 93.38 278 THR A CA 1
ATOM 2308 C C . THR A 1 278 ? 13.971 -16.414 2.772 1.00 93.38 278 THR A C 1
ATOM 2310 O O . THR A 1 278 ? 13.137 -16.740 1.924 1.00 93.38 278 THR A O 1
ATOM 2313 N N . GLU A 1 279 ? 15.000 -15.616 2.483 1.00 90.75 279 GLU A N 1
ATOM 2314 C CA . GLU A 1 279 ? 15.288 -15.135 1.126 1.00 90.75 279 GLU A CA 1
ATOM 2315 C C . GLU A 1 279 ? 15.334 -16.284 0.109 1.00 90.75 279 GLU A C 1
ATOM 2317 O O . GLU A 1 279 ? 14.690 -16.209 -0.937 1.00 90.75 279 GLU A O 1
ATOM 2322 N N . LYS A 1 280 ? 15.992 -17.397 0.461 1.00 89.12 280 LYS A N 1
ATOM 2323 C CA . LYS A 1 280 ? 16.048 -18.601 -0.376 1.00 89.12 280 LYS A CA 1
ATOM 2324 C C . LYS A 1 280 ? 14.651 -19.147 -0.686 1.00 89.12 280 LYS A C 1
ATOM 2326 O O . LYS A 1 280 ? 14.367 -19.442 -1.843 1.00 89.12 280 LYS A O 1
ATOM 2331 N N . ASN A 1 281 ? 13.776 -19.252 0.321 1.00 91.25 281 ASN A N 1
ATOM 2332 C CA . ASN A 1 281 ? 12.412 -19.749 0.116 1.00 91.25 281 ASN A CA 1
ATOM 2333 C C . ASN A 1 281 ? 11.592 -18.828 -0.794 1.00 91.25 281 ASN A C 1
ATOM 2335 O O . ASN A 1 281 ? 10.808 -19.319 -1.602 1.00 91.25 281 ASN A O 1
ATOM 2339 N N . ILE A 1 282 ? 11.752 -17.507 -0.660 1.00 91.12 282 ILE A N 1
ATOM 2340 C CA . ILE A 1 282 ? 11.045 -16.537 -1.505 1.00 91.12 282 ILE A CA 1
ATOM 2341 C C . ILE A 1 282 ? 11.511 -16.672 -2.954 1.00 91.12 282 ILE A C 1
ATOM 2343 O O . ILE A 1 282 ? 10.675 -16.809 -3.842 1.00 91.12 282 ILE A O 1
ATOM 2347 N N . VAL A 1 283 ? 12.826 -16.670 -3.190 1.00 86.69 283 VAL A N 1
ATOM 2348 C CA . VAL A 1 283 ? 13.395 -16.775 -4.542 1.00 86.69 283 VAL A CA 1
ATOM 2349 C C . VAL A 1 283 ? 12.944 -18.066 -5.225 1.00 86.69 283 VAL A C 1
ATOM 2351 O O . VAL A 1 283 ? 12.433 -18.006 -6.338 1.00 86.69 283 VAL A O 1
ATOM 2354 N N . GLU A 1 284 ? 13.042 -19.206 -4.538 1.00 87.12 284 GLU A N 1
ATOM 2355 C CA . GLU A 1 284 ? 12.614 -20.509 -5.064 1.00 87.12 284 GLU A CA 1
ATOM 2356 C C . GLU A 1 284 ? 11.131 -20.513 -5.463 1.00 87.12 284 GLU A C 1
ATOM 2358 O O . GLU A 1 284 ? 10.771 -20.939 -6.561 1.00 87.12 284 GLU A O 1
ATOM 2363 N N . LYS A 1 285 ? 10.259 -19.976 -4.603 1.00 88.69 285 LYS A N 1
ATOM 2364 C CA . LYS A 1 285 ? 8.824 -19.905 -4.893 1.00 88.69 285 LYS A CA 1
ATOM 2365 C C . LYS A 1 285 ? 8.500 -18.949 -6.034 1.00 88.69 285 LYS A C 1
ATOM 2367 O O . LYS A 1 285 ? 7.617 -19.262 -6.827 1.00 88.69 285 LYS A O 1
ATOM 2372 N N . ILE A 1 286 ? 9.188 -17.809 -6.139 1.00 84.38 286 ILE A N 1
ATOM 2373 C CA . ILE A 1 286 ? 8.948 -16.872 -7.241 1.00 84.38 286 ILE A CA 1
ATOM 2374 C C . ILE A 1 286 ? 9.428 -17.455 -8.574 1.00 84.38 286 ILE A C 1
ATOM 2376 O O . ILE A 1 286 ? 8.736 -17.284 -9.574 1.00 84.38 286 ILE A O 1
ATOM 2380 N N . SER A 1 287 ? 10.539 -18.198 -8.602 1.00 78.38 287 SER A N 1
ATOM 2381 C CA . SER A 1 287 ? 10.986 -18.883 -9.822 1.00 78.38 287 SER A CA 1
ATOM 2382 C C . SER A 1 287 ? 9.919 -19.823 -10.392 1.00 78.38 287 SER A C 1
ATOM 2384 O O . SER A 1 287 ? 9.758 -19.881 -11.607 1.00 78.38 287 SER A O 1
ATOM 2386 N N . ASN A 1 288 ? 9.128 -20.486 -9.542 1.00 78.50 288 ASN A N 1
ATOM 2387 C CA . ASN A 1 288 ? 8.016 -21.323 -10.004 1.00 78.50 288 ASN A CA 1
ATOM 2388 C C . ASN A 1 288 ? 6.886 -20.503 -10.655 1.00 78.50 288 ASN A C 1
ATOM 2390 O O . ASN A 1 288 ? 6.326 -20.944 -11.647 1.00 78.50 288 ASN A O 1
ATOM 2394 N N . ILE A 1 289 ? 6.619 -19.278 -10.183 1.00 79.69 289 ILE A N 1
ATOM 2395 C CA . ILE A 1 289 ? 5.605 -18.371 -10.767 1.00 79.69 289 ILE A CA 1
ATOM 2396 C C . ILE A 1 289 ? 5.986 -17.918 -12.189 1.00 79.69 289 ILE A C 1
ATOM 2398 O O . ILE A 1 289 ? 5.121 -17.538 -12.976 1.00 79.69 289 ILE A O 1
ATOM 2402 N N . ILE A 1 290 ? 7.280 -17.884 -12.521 1.00 71.06 290 ILE A N 1
ATOM 2403 C CA . ILE A 1 290 ? 7.743 -17.520 -13.871 1.00 71.06 290 ILE A CA 1
ATOM 2404 C C . ILE A 1 290 ? 7.419 -18.632 -14.873 1.00 71.06 290 ILE A C 1
ATOM 2406 O O . ILE A 1 290 ? 7.133 -18.333 -16.031 1.00 71.06 290 ILE A O 1
ATOM 2410 N N . ASN A 1 291 ? 7.482 -19.886 -14.419 1.00 61.56 291 ASN A N 1
ATOM 2411 C CA . ASN A 1 291 ? 7.329 -21.079 -15.250 1.00 61.56 291 ASN A CA 1
ATOM 2412 C C . ASN A 1 291 ? 5.859 -21.479 -15.486 1.00 61.56 291 ASN A C 1
ATOM 2414 O O . ASN A 1 291 ? 5.612 -22.319 -16.349 1.00 61.56 291 ASN A O 1
ATOM 2418 N N . ASP A 1 292 ? 4.925 -20.869 -14.747 1.00 57.81 292 ASP A N 1
ATOM 2419 C CA . ASP A 1 292 ? 3.467 -20.982 -14.902 1.00 57.81 292 ASP A CA 1
ATOM 2420 C C . ASP A 1 292 ? 2.890 -19.845 -15.777 1.00 57.81 292 ASP A C 1
ATOM 2422 O O . ASP A 1 292 ? 1.928 -20.118 -16.534 1.00 57.81 292 ASP A O 1
#